Protein AF-A0A2D5Z970-F1 (afdb_monomer)

pLDDT: mean 82.04, std 8.41, range [52.59, 93.69]

Mean predicted aligned error: 12.54 Å

Secondary structure (DSSP, 8-state):
-EETTT--B-SS-SSSB-TTT--B--TT-TTTEEPPPHHHHHIIIIIHHHHHHHHHHHHHHHHHHHHHHHHHHHHHHHHHHH-SS--EEEEEE-S-GGGHHHHHHHT-PPPEEEEEEEE-STT--HHHHHHHTT-TT--EEEEE-TT--HHHHHGGGG-TT--EEEEES----HHHHHHHHHH-TT-EEE--

Sequence (192 aa):
MYCRRCWYPLGEISTRECPECGRAFDPEDPGTWRRRSRGQWWLATVGRPVAIALLLVGLIAALWTGFAYHRDRADKRLLAQLAASNLQYESAPLAPSWLAPWLRRTGAGAPETIVTVFFTTDAARDEDLARLTGLRNLRHLYVDGARITDEGIAHLSKLRRLETLWLSGTSVTPAGIKTLSKARPGLKIYGP

Radius of gyration: 31.7 Å; Cα contacts (8 Å, |Δi|>4): 286; chains: 1; bounding box: 58×32×85 Å

Nearest PDB structures (foldseek):
  4u08-assembly2_B  TM=7.391E-01  e=1.897E-03  Leptospira interrogans serovar Copenhageni str. Fiocruz L1-130
  4u09-assembly1_A  TM=7.334E-01  e=2.592E-03  Leptospira interrogans serovar Copenhageni str. Fiocruz L1-130
  6wcq-assembly1_B  TM=8.799E-01  e=4.869E-02  Homo sapiens
  4fmz-assembly1_A  TM=7.383E-01  e=2.451E-02  Listeria monocytogenes serotype 4b str. F2365
  4xa9-assembly5_E  TM=8.065E-01  e=1.096E-01  Legionella pneumophila subsp. pneumophila str. Philadelphia 1

Foldseek 3Di:
DAFPPPRHDPPDDPDQADPPPRDGHDPVDCVGGDDCPPVNVCCVPPVVVVVVVVVVVVVVVVVCLVVLQVLLVVLVVLVVVVPPPDKDWDWDFPDDPVCVVVCVVVVNDGRIATAEIADADQPDALVNLLSCLSRLNHAYYHDAHAHYELSSVVSCLSNLNHQEYEYHNYHYDPVSVVVSCVSPVRHHYDYD

Solvent-accessible surface area (backbone atoms only — not comparable to full-atom values): 10538 Å² total; per-residue (Å²): 82,20,36,63,86,78,60,48,78,56,71,81,64,91,58,58,45,39,91,89,76,68,46,69,46,45,93,87,43,73,86,38,40,37,79,80,49,75,64,63,51,43,40,63,75,47,46,48,57,52,53,51,49,52,50,50,52,51,49,52,50,52,52,47,52,52,52,46,42,54,46,34,55,51,52,53,51,52,50,60,71,64,47,81,82,63,66,47,72,42,70,44,68,70,57,58,76,85,48,51,69,57,32,65,73,70,70,47,75,71,37,42,38,55,31,35,41,38,42,78,38,74,77,50,38,32,67,56,42,50,60,51,46,74,46,56,62,27,27,36,40,37,40,34,23,56,55,29,32,44,71,20,54,52,40,52,61,66,30,79,46,41,44,39,38,42,35,36,61,36,54,52,44,75,67,37,52,52,52,45,37,70,69,34,84,76,47,46,74,43,74,90

Structure (mmCIF, N/CA/C/O backbone):
data_AF-A0A2D5Z970-F1
#
_entry.id   AF-A0A2D5Z970-F1
#
loop_
_atom_site.group_PDB
_atom_site.id
_atom_site.type_symbol
_atom_site.label_atom_id
_atom_site.label_alt_id
_atom_site.label_comp_id
_atom_site.label_asym_id
_atom_site.label_entity_id
_atom_site.label_seq_id
_atom_sit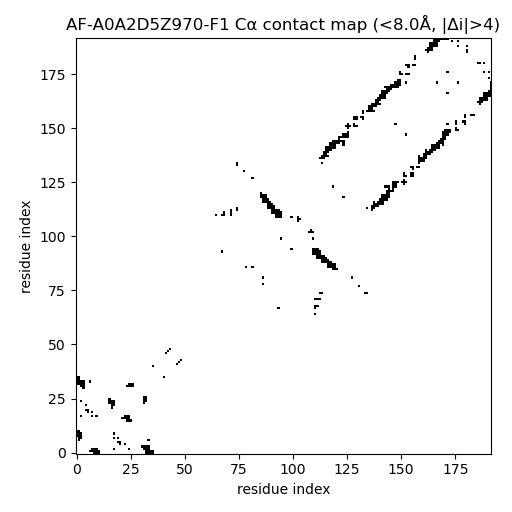e.pdbx_PDB_ins_code
_atom_site.Cartn_x
_atom_site.Cartn_y
_atom_site.Cartn_z
_atom_site.occupancy
_atom_site.B_iso_or_equiv
_atom_site.auth_seq_id
_atom_site.auth_comp_id
_atom_site.auth_asym_id
_atom_site.auth_atom_id
_atom_site.pdbx_PDB_model_num
ATOM 1 N N . MET A 1 1 ? 30.453 -7.613 -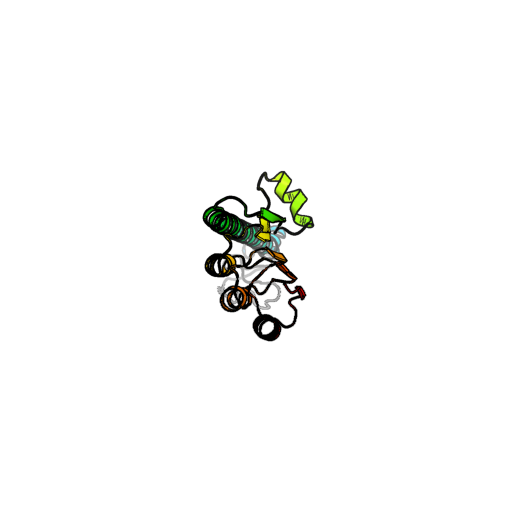47.995 1.00 82.12 1 MET A N 1
ATOM 2 C CA . MET A 1 1 ? 30.366 -6.297 -48.681 1.00 82.12 1 MET A CA 1
ATOM 3 C C . MET A 1 1 ? 28.891 -5.965 -48.860 1.00 82.12 1 MET A C 1
ATOM 5 O O . MET A 1 1 ? 28.102 -6.894 -48.786 1.00 82.12 1 MET A O 1
ATOM 9 N N . TYR A 1 2 ? 28.489 -4.703 -49.018 1.00 85.12 2 TYR A N 1
ATOM 10 C CA . TYR A 1 2 ? 27.074 -4.360 -49.225 1.00 85.12 2 TYR A CA 1
ATOM 11 C C . TYR A 1 2 ? 26.887 -3.578 -50.526 1.00 85.12 2 TYR A C 1
ATOM 13 O O . TYR A 1 2 ? 27.748 -2.769 -50.877 1.00 85.12 2 TYR A O 1
ATOM 21 N N . CYS A 1 3 ? 25.772 -3.794 -51.227 1.00 82.12 3 CYS A N 1
ATOM 22 C CA . CYS A 1 3 ? 25.451 -3.068 -52.455 1.00 82.12 3 CYS A CA 1
ATOM 23 C C . CYS A 1 3 ? 25.406 -1.562 -52.190 1.00 82.12 3 CYS A C 1
ATOM 25 O O . CYS A 1 3 ? 24.748 -1.096 -51.258 1.00 82.12 3 CYS A O 1
ATOM 27 N N . ARG A 1 4 ? 26.075 -0.770 -53.036 1.00 82.12 4 ARG A N 1
ATOM 28 C CA . ARG A 1 4 ? 26.142 0.691 -52.867 1.00 82.12 4 ARG A CA 1
ATOM 29 C C . ARG A 1 4 ? 24.786 1.388 -53.040 1.00 82.12 4 ARG A C 1
ATOM 31 O O . ARG A 1 4 ? 24.652 2.526 -52.586 1.00 82.12 4 ARG A O 1
ATOM 38 N N . ARG A 1 5 ? 23.825 0.730 -53.707 1.00 83.00 5 ARG A N 1
ATOM 39 C CA . ARG A 1 5 ? 22.473 1.233 -54.015 1.00 83.00 5 ARG A CA 1
ATOM 40 C C . ARG A 1 5 ? 21.444 0.843 -52.949 1.00 83.00 5 ARG A C 1
ATOM 42 O O . ARG A 1 5 ? 20.798 1.737 -52.421 1.00 83.00 5 ARG A O 1
ATOM 49 N N . CYS A 1 6 ? 21.305 -0.447 -52.639 1.00 83.62 6 CYS A N 1
ATOM 50 C CA . CYS A 1 6 ? 20.242 -0.959 -51.759 1.00 83.62 6 CYS A CA 1
ATOM 51 C C . CYS A 1 6 ? 20.734 -1.530 -50.420 1.00 83.62 6 CYS A C 1
ATOM 53 O O . CYS A 1 6 ? 19.921 -1.974 -49.626 1.00 83.62 6 CYS A O 1
ATOM 55 N N . TRP A 1 7 ? 22.042 -1.513 -50.134 1.00 79.56 7 TRP A N 1
ATOM 56 C CA . TRP A 1 7 ? 22.615 -2.098 -48.912 1.00 79.56 7 TRP A CA 1
ATOM 57 C C . TRP A 1 7 ? 22.388 -3.612 -48.733 1.00 79.56 7 TRP A C 1
ATOM 59 O O . TRP A 1 7 ? 22.622 -4.122 -47.640 1.00 79.56 7 TRP A O 1
ATOM 69 N N . TYR A 1 8 ? 22.036 -4.351 -49.790 1.00 80.44 8 TYR A N 1
ATOM 70 C CA . TYR A 1 8 ? 21.977 -5.817 -49.768 1.00 80.44 8 TYR A CA 1
ATOM 71 C C . TYR A 1 8 ? 23.348 -6.438 -49.426 1.00 80.44 8 TYR A C 1
ATOM 73 O O . TYR A 1 8 ? 24.362 -5.961 -49.953 1.00 80.44 8 TYR A O 1
ATOM 81 N N . PRO A 1 9 ? 23.436 -7.473 -48.567 1.00 84.12 9 PRO A N 1
ATOM 82 C CA . PRO A 1 9 ? 24.690 -8.160 -48.257 1.00 84.12 9 PRO A CA 1
ATOM 83 C C . PRO A 1 9 ? 25.190 -8.994 -49.451 1.00 84.12 9 PRO A C 1
ATOM 85 O O . PRO A 1 9 ? 24.634 -10.027 -49.791 1.00 84.12 9 PRO A O 1
ATOM 88 N N . LEU A 1 10 ? 26.295 -8.567 -50.063 1.00 81.69 10 LEU A N 1
ATOM 89 C CA . LEU A 1 10 ? 26.934 -9.187 -51.237 1.00 81.69 10 LEU A CA 1
ATOM 90 C C . LEU A 1 10 ? 28.026 -10.210 -50.862 1.00 81.69 10 LEU A C 1
ATOM 92 O O . LEU A 1 10 ? 28.966 -10.414 -51.616 1.00 81.69 10 LEU A O 1
ATOM 96 N N . GLY A 1 11 ? 27.999 -10.759 -49.644 1.00 71.12 11 GLY A N 1
ATOM 97 C CA . GLY A 1 11 ? 29.118 -11.540 -49.094 1.00 71.12 11 GLY A CA 1
ATOM 98 C C . GLY A 1 11 ? 29.364 -12.895 -49.765 1.00 71.12 11 GLY A C 1
ATOM 99 O O . GLY A 1 11 ? 30.514 -13.302 -49.855 1.00 71.12 11 GLY A O 1
ATOM 100 N N . GLU A 1 12 ? 28.306 -13.559 -50.232 1.00 69.81 12 GLU A N 1
ATOM 101 C CA . GLU A 1 12 ? 28.342 -14.958 -50.700 1.00 69.81 12 GLU A CA 1
ATOM 102 C C . GLU A 1 12 ? 27.594 -15.154 -52.032 1.00 69.81 12 GLU A C 1
ATOM 104 O O . GLU A 1 12 ? 27.235 -16.268 -52.401 1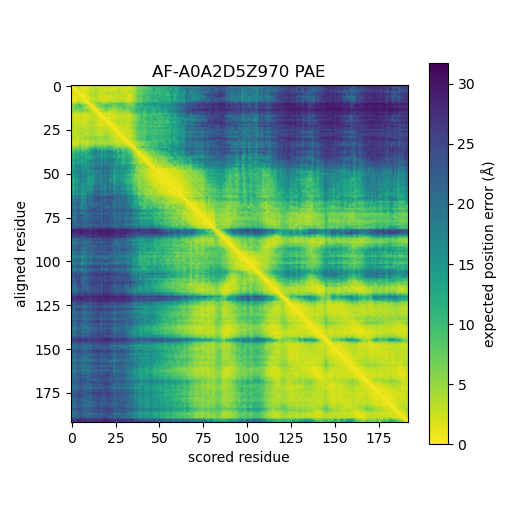.00 69.81 12 GLU A O 1
ATOM 109 N N . ILE A 1 13 ? 27.321 -14.071 -52.766 1.00 77.44 13 ILE A N 1
ATOM 110 C CA . ILE A 1 13 ? 26.623 -14.178 -54.051 1.00 77.44 13 ILE A CA 1
ATOM 111 C C . ILE A 1 13 ? 27.574 -14.699 -55.138 1.00 77.44 13 ILE A C 1
ATOM 113 O O . ILE A 1 13 ? 28.686 -14.200 -55.294 1.00 77.44 13 ILE A O 1
ATOM 117 N N . SER A 1 14 ? 27.131 -15.701 -55.900 1.00 73.50 14 SER A N 1
ATOM 118 C CA . SER A 1 14 ? 27.863 -16.233 -57.059 1.00 73.50 14 SER A CA 1
ATOM 119 C C . SER A 1 14 ? 27.693 -15.367 -58.311 1.00 73.50 14 SER A C 1
ATOM 121 O O . SER A 1 14 ? 28.511 -15.414 -59.228 1.00 73.50 14 SER A O 1
ATOM 123 N N . THR A 1 15 ? 26.635 -14.557 -58.349 1.00 79.50 15 THR A N 1
ATOM 124 C CA . THR A 1 15 ? 26.310 -13.654 -59.451 1.00 79.50 15 THR A CA 1
ATOM 125 C C . THR A 1 15 ? 26.999 -12.304 -59.273 1.00 79.50 15 THR A C 1
ATOM 127 O O . THR A 1 15 ? 27.035 -11.749 -58.176 1.00 79.50 15 THR A O 1
ATOM 130 N N . ARG A 1 16 ? 27.480 -11.704 -60.370 1.00 85.12 16 ARG A N 1
ATOM 131 C CA . ARG A 1 16 ? 28.001 -10.320 -60.383 1.00 85.12 16 ARG A CA 1
ATOM 132 C C . ARG A 1 16 ? 26.894 -9.259 -60.420 1.00 85.12 16 ARG A C 1
ATOM 134 O O . ARG A 1 16 ? 27.112 -8.139 -60.864 1.00 85.12 16 ARG A O 1
ATOM 141 N N . GLU A 1 17 ? 25.704 -9.598 -59.941 1.00 88.44 17 GLU A N 1
ATOM 142 C CA . GLU A 1 17 ? 24.538 -8.719 -59.897 1.00 88.44 17 GLU A CA 1
ATOM 143 C C . GLU A 1 17 ? 23.864 -8.816 -58.533 1.00 88.44 17 GLU A C 1
ATOM 145 O O . GLU A 1 17 ? 23.723 -9.897 -57.957 1.00 88.44 17 GLU A O 1
ATOM 150 N N . CYS A 1 18 ? 23.452 -7.663 -58.010 1.00 82.81 18 CYS A N 1
ATOM 151 C CA . CYS A 1 18 ? 22.732 -7.572 -56.753 1.00 82.81 18 CYS A CA 1
ATOM 152 C C . CYS A 1 18 ? 21.295 -8.105 -56.920 1.00 82.81 18 CYS A C 1
ATOM 154 O O . CYS A 1 18 ? 20.522 -7.468 -57.638 1.00 82.81 18 CYS A O 1
ATOM 156 N N . PRO A 1 19 ? 20.876 -9.152 -56.182 1.00 85.56 19 PRO A N 1
ATOM 157 C CA . PRO A 1 19 ? 19.557 -9.780 -56.346 1.00 85.56 19 PRO A CA 1
ATOM 158 C C . PRO A 1 19 ? 18.378 -8.825 -56.134 1.00 85.56 19 PRO A C 1
ATOM 160 O O . PRO A 1 19 ? 17.328 -8.970 -56.743 1.00 85.56 19 PRO A O 1
ATOM 163 N N . GLU A 1 20 ? 18.556 -7.830 -55.265 1.00 86.00 20 GLU A N 1
ATOM 164 C CA . GLU A 1 20 ? 17.482 -6.913 -54.878 1.00 86.00 20 GLU A CA 1
ATOM 165 C C . GLU A 1 20 ? 17.299 -5.718 -55.829 1.00 86.00 20 GLU A C 1
ATOM 167 O O . GLU A 1 20 ? 16.205 -5.176 -55.930 1.00 86.00 20 GLU A O 1
ATOM 172 N N . CYS A 1 21 ? 18.351 -5.271 -56.524 1.00 88.12 21 CYS A N 1
ATOM 173 C CA . CYS A 1 21 ? 18.282 -4.054 -57.350 1.00 88.12 21 CYS A CA 1
ATOM 174 C C . CYS A 1 21 ? 18.807 -4.217 -58.780 1.00 88.12 21 CYS A C 1
ATOM 176 O O . CYS A 1 21 ? 18.834 -3.236 -59.520 1.00 88.12 21 CYS A O 1
ATOM 178 N N . GLY A 1 22 ? 19.282 -5.410 -59.148 1.00 86.50 22 GLY A N 1
ATOM 179 C CA . GLY A 1 22 ? 19.827 -5.724 -60.473 1.00 86.50 22 GLY A CA 1
ATOM 180 C C . GLY A 1 22 ? 21.133 -5.004 -60.820 1.00 86.50 22 GLY A C 1
ATOM 181 O O . GLY A 1 22 ? 21.597 -5.069 -61.951 1.00 86.50 22 GLY A O 1
ATOM 182 N N . ARG A 1 23 ? 21.744 -4.267 -59.883 1.00 85.50 23 ARG A N 1
ATOM 183 C CA . ARG A 1 23 ? 22.973 -3.520 -60.166 1.00 85.50 23 ARG A CA 1
ATOM 184 C C . ARG A 1 23 ? 24.169 -4.463 -60.238 1.00 85.50 23 ARG A C 1
ATOM 186 O O . ARG A 1 23 ? 24.355 -5.268 -59.324 1.00 85.50 23 ARG A O 1
ATOM 193 N N . ALA A 1 24 ? 25.006 -4.277 -61.255 1.00 86.69 24 ALA A N 1
ATOM 194 C CA . ALA A 1 24 ? 26.289 -4.954 -61.353 1.00 86.69 24 ALA A CA 1
ATOM 195 C C . ALA A 1 24 ? 27.163 -4.680 -60.116 1.00 86.69 24 ALA A C 1
ATOM 197 O O . ALA A 1 24 ? 27.210 -3.558 -59.593 1.00 86.69 24 ALA A O 1
ATOM 198 N N . PHE A 1 25 ? 27.835 -5.724 -59.650 1.00 81.75 25 PHE A N 1
ATOM 199 C CA . PHE A 1 25 ? 28.746 -5.722 -58.519 1.00 81.75 25 PHE A CA 1
ATOM 200 C C . PHE A 1 25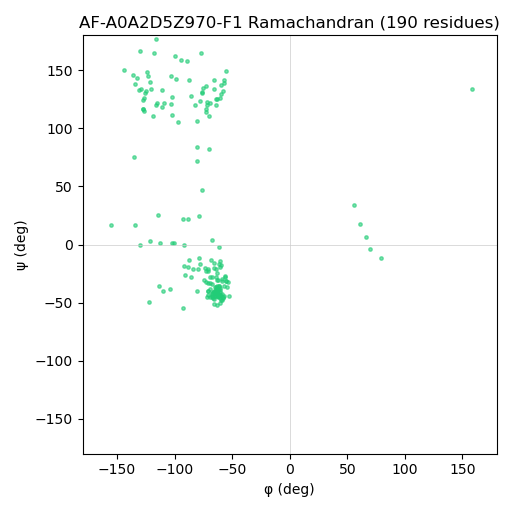 ? 30.094 -6.295 -58.950 1.00 81.75 25 PHE A C 1
ATOM 202 O O . PHE A 1 25 ? 30.163 -7.384 -59.519 1.00 81.75 25 PHE A O 1
ATOM 209 N N . ASP A 1 26 ? 31.154 -5.562 -58.622 1.00 84.81 26 ASP A N 1
ATOM 210 C CA . ASP A 1 26 ? 32.532 -5.964 -58.858 1.00 84.81 26 ASP A CA 1
ATOM 211 C C . ASP A 1 26 ? 33.327 -5.863 -57.540 1.00 84.81 26 ASP A C 1
ATOM 213 O O . ASP A 1 26 ? 33.453 -4.764 -56.988 1.00 84.81 26 ASP A O 1
ATOM 217 N N . PRO A 1 27 ? 33.852 -6.979 -57.000 1.00 78.25 27 PRO A N 1
ATOM 218 C CA . PRO A 1 27 ? 34.663 -6.966 -55.785 1.00 78.25 27 PRO A CA 1
ATOM 219 C C . PRO A 1 27 ? 35.920 -6.093 -55.899 1.00 78.25 27 PRO A C 1
ATOM 221 O O . PRO A 1 27 ? 36.360 -5.545 -54.883 1.00 78.25 27 PRO A O 1
ATOM 224 N N . GLU A 1 28 ? 36.480 -5.957 -57.104 1.00 83.94 28 GLU A N 1
ATOM 225 C CA . GLU A 1 28 ? 37.730 -5.237 -57.371 1.00 83.94 28 GLU A CA 1
ATOM 226 C C . GLU A 1 28 ? 37.517 -3.729 -57.549 1.00 83.94 28 GLU A C 1
ATOM 228 O O . GLU A 1 28 ? 38.446 -2.962 -57.306 1.00 83.94 28 GLU A O 1
ATOM 233 N N . ASP A 1 29 ? 36.295 -3.286 -57.876 1.00 86.50 29 ASP A N 1
ATOM 234 C CA . ASP A 1 29 ? 35.931 -1.867 -57.947 1.00 86.50 29 ASP A CA 1
ATOM 235 C C . ASP A 1 29 ? 35.252 -1.396 -56.639 1.00 86.50 29 ASP A C 1
ATOM 237 O O . ASP A 1 29 ? 34.054 -1.647 -56.425 1.00 86.50 29 ASP A O 1
ATOM 241 N N . PRO A 1 30 ? 35.951 -0.626 -55.772 1.00 78.56 30 PRO A N 1
ATOM 242 C CA . PRO A 1 30 ? 35.382 -0.057 -54.546 1.00 78.56 30 PRO A CA 1
ATOM 243 C C . PRO A 1 30 ? 34.201 0.888 -54.815 1.00 78.56 30 PRO A C 1
ATOM 245 O O . PRO A 1 30 ? 33.469 1.262 -53.895 1.00 78.56 30 PRO A O 1
ATOM 248 N N . GLY A 1 31 ? 34.015 1.310 -56.068 1.00 82.38 31 GLY A N 1
ATOM 249 C CA . GLY A 1 31 ? 32.899 2.105 -56.543 1.00 82.38 31 GLY A CA 1
ATOM 250 C C . GLY A 1 31 ? 31.568 1.351 -56.607 1.00 82.38 31 GLY A C 1
ATOM 251 O O . GLY A 1 31 ? 30.519 2.003 -56.528 1.00 82.38 31 GLY A O 1
ATOM 252 N N . THR A 1 32 ? 31.557 0.017 -56.684 1.00 81.62 32 THR A N 1
ATOM 253 C CA . THR A 1 32 ? 30.314 -0.774 -56.824 1.00 81.62 32 THR A CA 1
ATOM 254 C C . THR A 1 32 ? 29.713 -1.214 -55.485 1.00 81.62 32 THR A C 1
ATOM 256 O O . THR A 1 32 ? 28.507 -1.471 -55.387 1.00 81.62 32 THR A O 1
ATOM 259 N N . TRP A 1 33 ? 30.503 -1.202 -54.410 1.00 80.44 33 TRP A N 1
ATOM 260 C CA . TRP A 1 33 ? 30.091 -1.655 -53.081 1.00 80.44 33 TRP A CA 1
ATOM 261 C C . TRP A 1 33 ? 30.413 -0.648 -51.972 1.00 80.44 33 TRP A C 1
ATOM 263 O O . TRP A 1 33 ? 31.115 0.341 -52.152 1.00 80.44 33 TRP A O 1
ATOM 273 N N . ARG A 1 34 ? 29.833 -0.857 -50.787 1.00 78.12 34 ARG A N 1
ATOM 274 C CA . ARG A 1 34 ? 30.196 -0.139 -49.557 1.00 78.12 34 ARG A CA 1
ATOM 275 C C . ARG A 1 34 ? 30.637 -1.128 -48.491 1.00 78.12 34 ARG A C 1
ATOM 277 O O . ARG A 1 34 ? 30.030 -2.187 -48.299 1.00 78.12 34 ARG A O 1
ATOM 284 N N . ARG A 1 35 ? 31.679 -0.760 -47.743 1.00 73.44 35 ARG A N 1
ATOM 285 C CA . ARG A 1 35 ? 31.999 -1.410 -46.471 1.00 73.44 35 ARG A CA 1
ATOM 286 C C . ARG A 1 35 ? 31.121 -0.779 -45.402 1.00 73.44 35 ARG A C 1
ATOM 288 O O . ARG A 1 35 ? 31.206 0.423 -45.167 1.00 73.44 35 ARG A O 1
ATOM 295 N N . ARG A 1 36 ? 30.282 -1.573 -44.741 1.00 66.44 36 ARG A N 1
ATOM 296 C CA . ARG A 1 36 ? 29.609 -1.101 -43.528 1.00 66.44 36 ARG A CA 1
ATOM 297 C C . ARG A 1 36 ? 30.698 -0.839 -42.490 1.00 66.44 36 ARG A C 1
ATOM 299 O O . ARG A 1 36 ? 31.473 -1.747 -42.189 1.00 66.44 36 ARG A O 1
ATOM 306 N N . SER A 1 37 ? 30.820 0.398 -42.009 1.00 62.47 37 SER A N 1
ATOM 307 C CA . SER A 1 37 ? 31.829 0.713 -40.999 1.00 62.47 37 SER A CA 1
ATOM 308 C C . SER A 1 37 ? 31.483 -0.028 -39.706 1.00 62.47 37 SER A C 1
ATOM 310 O O . SER A 1 37 ? 30.308 -0.165 -39.351 1.00 62.47 37 SER A O 1
ATOM 312 N N . ARG A 1 38 ? 32.505 -0.527 -39.000 1.00 58.84 38 ARG A N 1
ATOM 313 C CA . ARG A 1 38 ? 32.332 -1.286 -37.748 1.00 58.84 38 ARG A CA 1
ATOM 314 C C . ARG A 1 38 ? 31.481 -0.496 -36.730 1.00 58.84 38 ARG A C 1
ATOM 316 O O . ARG A 1 38 ? 30.667 -1.088 -36.031 1.00 58.84 38 ARG A O 1
ATOM 323 N N . GLY A 1 39 ? 31.572 0.841 -36.751 1.00 63.06 39 GLY A N 1
ATOM 324 C CA . GLY A 1 39 ? 30.743 1.752 -35.953 1.00 63.06 39 GLY A CA 1
ATOM 325 C C . GLY A 1 39 ? 29.271 1.850 -36.381 1.00 63.06 39 GLY A C 1
ATOM 326 O O . GLY A 1 39 ? 28.399 1.863 -35.520 1.00 63.06 39 GLY A O 1
ATOM 327 N N . GLN A 1 40 ? 28.948 1.861 -37.680 1.00 64.50 40 GLN A N 1
ATOM 328 C CA . GLN A 1 40 ? 27.549 1.920 -38.146 1.00 64.50 40 GLN A CA 1
ATOM 329 C C . GLN A 1 40 ? 26.781 0.620 -37.898 1.00 64.50 40 GLN A C 1
ATOM 331 O O . GLN A 1 40 ? 25.577 0.658 -37.650 1.00 64.50 40 GLN A O 1
ATOM 336 N N . TRP A 1 41 ? 27.461 -0.527 -37.961 1.00 65.56 41 TRP A N 1
ATOM 337 C CA . TRP A 1 41 ? 26.862 -1.794 -37.548 1.00 65.56 41 TRP A CA 1
ATOM 338 C C . TRP A 1 41 ? 26.590 -1.785 -36.040 1.00 65.56 41 TRP A C 1
ATOM 340 O O . TRP A 1 41 ? 25.443 -1.958 -35.647 1.00 65.56 41 TRP A O 1
ATOM 350 N N . TRP A 1 42 ? 27.594 -1.448 -35.219 1.00 63.09 42 TRP A N 1
ATOM 351 C CA . TRP A 1 42 ? 27.462 -1.398 -33.758 1.00 63.09 42 TRP A CA 1
ATOM 352 C C . TRP A 1 42 ? 26.370 -0.427 -33.286 1.00 63.09 42 TRP A C 1
ATOM 354 O O . TRP A 1 42 ? 25.559 -0.778 -32.433 1.00 63.09 42 TRP A O 1
ATOM 364 N N . LEU A 1 43 ? 26.273 0.765 -33.886 1.00 69.19 43 LEU A N 1
ATOM 365 C CA . LEU A 1 43 ? 25.207 1.724 -33.585 1.00 69.19 43 LEU A CA 1
ATOM 366 C C . LEU A 1 43 ? 23.811 1.168 -33.893 1.00 69.19 43 LEU A C 1
ATOM 368 O O . LEU A 1 43 ? 22.877 1.454 -33.154 1.00 69.19 43 LEU A O 1
ATOM 372 N N . ALA A 1 44 ? 23.644 0.386 -34.961 1.00 69.25 44 ALA A N 1
ATOM 373 C CA . ALA A 1 44 ? 22.338 -0.136 -35.358 1.00 69.25 44 ALA A CA 1
ATOM 374 C C . ALA A 1 44 ? 21.911 -1.378 -34.558 1.00 69.25 44 ALA A C 1
ATOM 376 O O . ALA A 1 44 ? 20.742 -1.475 -34.196 1.00 69.25 44 ALA A O 1
ATOM 377 N N . THR A 1 45 ? 22.830 -2.307 -34.273 1.00 74.62 45 THR A N 1
ATOM 378 C CA . THR A 1 45 ? 22.520 -3.573 -33.580 1.00 74.62 45 THR A CA 1
ATOM 379 C C . THR A 1 45 ? 22.651 -3.501 -32.065 1.00 74.62 45 THR A C 1
ATOM 381 O O . THR A 1 45 ? 21.983 -4.264 -31.377 1.00 74.62 45 THR A O 1
ATOM 384 N N . VAL A 1 46 ? 23.479 -2.598 -31.535 1.00 77.31 46 VAL A N 1
ATOM 385 C CA . VAL A 1 46 ? 23.744 -2.489 -30.090 1.00 77.31 46 VAL A CA 1
ATOM 386 C C . VAL A 1 46 ? 23.399 -1.093 -29.572 1.00 77.31 46 VAL A C 1
ATOM 388 O O . VAL A 1 46 ? 22.642 -0.961 -28.617 1.00 77.31 46 VAL A O 1
ATOM 391 N N . GLY A 1 47 ? 23.875 -0.034 -30.231 1.00 81.31 47 GLY A N 1
ATOM 392 C CA . GLY A 1 47 ? 23.708 1.344 -29.755 1.00 81.31 47 GLY A CA 1
ATOM 393 C C . GLY A 1 47 ? 22.248 1.808 -29.674 1.00 81.31 47 GLY A C 1
ATOM 394 O O . GLY A 1 47 ? 21.804 2.280 -28.630 1.00 81.31 47 GLY A O 1
ATOM 395 N N . ARG A 1 48 ? 21.476 1.651 -30.757 1.00 84.56 48 ARG A N 1
ATOM 396 C CA . ARG A 1 48 ? 20.050 2.021 -30.824 1.00 84.56 48 ARG A CA 1
ATOM 397 C C . ARG A 1 48 ? 19.180 1.259 -29.819 1.00 84.56 48 ARG A C 1
ATOM 399 O O . ARG A 1 48 ? 18.445 1.932 -29.101 1.00 84.56 48 ARG A O 1
ATOM 406 N N . PRO A 1 49 ? 19.237 -0.083 -29.713 1.00 86.56 49 PRO A N 1
ATOM 407 C CA . PRO A 1 49 ? 18.423 -0.788 -28.726 1.00 86.56 49 PRO A CA 1
ATOM 408 C C . PRO A 1 49 ? 18.810 -0.436 -27.284 1.00 86.56 49 PRO A C 1
ATOM 410 O O . PRO A 1 49 ? 17.917 -0.265 -26.460 1.00 86.56 49 PRO A O 1
ATOM 413 N N . VAL A 1 50 ? 20.099 -0.234 -26.981 1.00 87.81 50 VAL A N 1
ATOM 414 C CA . VAL A 1 50 ? 20.538 0.217 -25.647 1.00 87.81 50 VAL A CA 1
ATOM 415 C C . VAL A 1 50 ? 20.006 1.617 -25.331 1.00 87.81 50 VAL A C 1
ATOM 417 O O . VAL A 1 50 ? 19.473 1.836 -24.246 1.00 87.81 50 VAL A O 1
ATOM 420 N N . ALA A 1 51 ? 20.075 2.557 -26.276 1.00 87.69 51 ALA A N 1
ATOM 421 C CA . ALA A 1 51 ? 19.531 3.902 -26.086 1.00 87.69 51 ALA A CA 1
ATOM 422 C C . ALA A 1 51 ? 18.008 3.886 -25.866 1.00 87.69 51 ALA A C 1
ATOM 424 O O . ALA A 1 51 ? 17.508 4.560 -24.967 1.00 87.69 51 ALA A O 1
ATOM 425 N N . ILE A 1 52 ? 17.274 3.076 -26.637 1.00 88.75 52 ILE A N 1
ATOM 426 C CA . ILE A 1 52 ? 15.828 2.890 -26.455 1.00 88.75 52 ILE A CA 1
ATOM 427 C C . ILE A 1 52 ? 15.537 2.288 -25.075 1.00 88.75 52 ILE A C 1
ATOM 429 O O . ILE A 1 52 ? 14.665 2.789 -24.371 1.00 88.75 52 ILE A O 1
ATOM 433 N N . ALA A 1 53 ? 16.289 1.271 -24.648 1.00 88.88 53 ALA A N 1
ATOM 434 C CA . ALA A 1 53 ? 16.120 0.661 -23.331 1.00 88.88 53 ALA A CA 1
ATOM 435 C C . ALA A 1 53 ? 16.344 1.671 -22.194 1.00 88.88 53 ALA A C 1
ATOM 437 O O . ALA A 1 53 ? 15.541 1.731 -21.266 1.00 88.88 53 ALA A O 1
ATOM 438 N N . LEU A 1 54 ? 17.375 2.517 -22.284 1.00 91.38 54 LEU A N 1
ATOM 439 C CA . LEU A 1 54 ? 17.635 3.565 -21.290 1.00 91.38 54 LEU A CA 1
ATOM 440 C C . LEU A 1 54 ? 16.510 4.608 -21.234 1.00 91.38 54 LEU A C 1
ATOM 442 O O . LEU A 1 54 ? 16.092 4.996 -20.142 1.00 91.38 54 LEU A O 1
ATOM 446 N N . LEU A 1 55 ? 15.977 5.024 -22.387 1.00 91.12 55 LEU A N 1
ATOM 447 C CA . LEU A 1 55 ? 14.834 5.943 -22.447 1.00 91.12 55 LEU A CA 1
ATOM 448 C C . LEU A 1 55 ? 13.568 5.319 -21.849 1.00 91.12 55 LEU A C 1
ATOM 450 O O . LEU A 1 55 ? 12.851 5.989 -21.107 1.00 91.12 55 LEU A O 1
ATOM 454 N N . LEU A 1 56 ? 13.312 4.035 -22.115 1.00 92.69 56 LEU A N 1
ATOM 455 C CA . LEU A 1 56 ? 12.180 3.312 -21.531 1.00 92.69 56 LEU A CA 1
ATOM 456 C C . LEU A 1 56 ? 12.321 3.170 -20.014 1.00 92.69 56 LEU A C 1
ATOM 458 O O . LEU A 1 56 ? 11.352 3.403 -19.298 1.00 92.69 56 LEU A O 1
ATOM 462 N N . VAL A 1 57 ? 13.517 2.859 -19.507 1.00 89.12 57 VAL A N 1
ATOM 463 C CA . VAL A 1 57 ? 13.786 2.818 -18.060 1.00 89.12 57 VAL A CA 1
ATOM 464 C C . VAL A 1 57 ? 13.542 4.189 -17.426 1.00 89.12 57 VAL A C 1
ATOM 466 O O . VAL A 1 57 ? 12.887 4.269 -16.388 1.00 89.12 57 VAL A O 1
ATOM 469 N N . GLY A 1 58 ? 13.999 5.270 -18.065 1.00 84.88 58 GLY A N 1
ATOM 470 C CA . GLY A 1 58 ? 13.741 6.638 -17.611 1.00 84.88 58 GLY A CA 1
ATOM 471 C C . GLY A 1 58 ? 12.250 6.992 -17.588 1.00 84.88 58 GLY A C 1
ATOM 472 O O . GLY A 1 58 ? 11.764 7.538 -16.598 1.00 84.88 58 GLY A O 1
ATOM 473 N N . LEU A 1 59 ? 11.502 6.628 -18.636 1.00 88.62 59 LEU A N 1
ATOM 474 C CA . LEU A 1 59 ? 10.057 6.857 -18.716 1.00 88.62 59 LEU A CA 1
ATOM 475 C C . LEU A 1 59 ? 9.295 6.055 -17.654 1.00 88.62 59 LEU A C 1
ATOM 477 O O . LEU A 1 59 ? 8.427 6.603 -16.979 1.00 88.62 59 LEU A O 1
ATOM 481 N N . ILE A 1 60 ? 9.638 4.779 -17.468 1.00 85.88 60 ILE A N 1
ATOM 482 C CA . ILE A 1 60 ? 9.047 3.926 -16.428 1.00 85.88 60 ILE A CA 1
ATOM 483 C C . ILE A 1 60 ? 9.331 4.512 -15.045 1.00 85.88 60 ILE A C 1
ATOM 485 O O . ILE A 1 60 ? 8.419 4.589 -14.225 1.00 85.88 60 ILE A O 1
ATOM 489 N N . ALA A 1 61 ? 10.559 4.971 -14.792 1.00 80.31 61 ALA A N 1
ATOM 490 C CA . ALA A 1 61 ? 10.911 5.615 -13.533 1.00 80.31 61 ALA A CA 1
ATOM 491 C C . ALA A 1 61 ? 10.090 6.894 -13.303 1.00 80.31 61 ALA A C 1
ATOM 493 O O . ALA A 1 61 ? 9.554 7.065 -12.214 1.00 80.31 61 ALA A O 1
ATOM 494 N N . ALA A 1 62 ? 9.927 7.749 -14.320 1.00 81.38 62 ALA A N 1
ATOM 495 C CA . ALA A 1 62 ? 9.136 8.980 -14.232 1.00 81.38 62 ALA A CA 1
ATOM 496 C C . ALA A 1 62 ? 7.635 8.716 -14.017 1.00 81.38 62 ALA A C 1
ATOM 498 O O . ALA A 1 62 ? 6.986 9.381 -13.209 1.00 81.38 62 ALA A O 1
ATOM 499 N N . LEU A 1 63 ? 7.075 7.720 -14.707 1.00 84.94 63 LEU A N 1
ATOM 500 C CA . LEU A 1 63 ? 5.685 7.306 -14.516 1.00 84.94 63 LEU A CA 1
ATOM 501 C C . LEU A 1 63 ? 5.472 6.693 -13.130 1.00 84.94 63 LEU A C 1
ATOM 503 O O . LEU A 1 63 ? 4.470 6.979 -12.475 1.00 84.94 63 LEU A O 1
ATOM 507 N N . TRP A 1 64 ? 6.420 5.880 -12.659 1.00 79.69 64 TRP A N 1
ATOM 508 C CA . TRP A 1 64 ? 6.359 5.273 -11.335 1.00 79.69 64 TRP A CA 1
ATOM 509 C C . TRP A 1 64 ? 6.462 6.319 -10.227 1.00 79.69 64 TRP A C 1
ATOM 511 O O . TRP A 1 64 ? 5.628 6.312 -9.325 1.00 79.69 64 TRP A O 1
ATOM 521 N N . THR A 1 65 ? 7.416 7.253 -10.307 1.00 72.62 65 THR A N 1
ATOM 522 C CA . THR A 1 65 ? 7.541 8.342 -9.326 1.00 72.62 65 THR A CA 1
ATOM 523 C C . THR A 1 65 ? 6.317 9.244 -9.350 1.00 72.62 65 THR A C 1
ATOM 525 O O . THR A 1 65 ? 5.777 9.529 -8.286 1.00 72.62 65 THR A O 1
ATOM 528 N N . GLY A 1 66 ? 5.807 9.616 -10.528 1.00 80.38 66 GLY A N 1
ATOM 529 C CA . GLY A 1 66 ? 4.581 10.406 -10.658 1.00 80.38 66 GLY A CA 1
ATOM 530 C C . GLY A 1 66 ? 3.368 9.718 -10.029 1.00 80.38 66 GLY A C 1
ATOM 531 O O . GLY A 1 66 ? 2.649 10.325 -9.237 1.00 80.38 66 GLY A O 1
ATOM 532 N N . PHE A 1 67 ? 3.165 8.432 -10.315 1.00 79.88 67 PHE A N 1
ATOM 533 C CA . PHE A 1 67 ? 2.048 7.660 -9.771 1.00 79.88 67 PHE A CA 1
ATOM 534 C C . PHE A 1 67 ? 2.170 7.404 -8.262 1.00 79.88 67 PHE A C 1
ATOM 536 O O . PHE A 1 67 ? 1.200 7.580 -7.521 1.00 79.88 67 PHE A O 1
ATOM 543 N N . ALA A 1 68 ? 3.354 7.004 -7.795 1.00 76.44 68 ALA A N 1
ATOM 544 C CA . ALA A 1 68 ? 3.630 6.766 -6.381 1.00 76.44 68 ALA A CA 1
ATOM 545 C C . ALA A 1 68 ? 3.459 8.048 -5.558 1.00 76.44 68 ALA A C 1
ATOM 547 O O . ALA A 1 68 ? 2.798 8.041 -4.522 1.00 76.44 68 ALA A O 1
ATOM 548 N N . TYR A 1 69 ? 3.986 9.161 -6.062 1.00 79.06 69 TYR A N 1
ATOM 549 C CA . TYR A 1 69 ? 3.887 10.464 -5.418 1.00 79.06 69 TYR A CA 1
ATOM 550 C C . TYR A 1 69 ? 2.458 11.024 -5.438 1.00 79.06 69 TYR A C 1
ATOM 552 O O . TYR A 1 69 ? 1.992 11.597 -4.452 1.00 79.06 69 TYR A O 1
ATOM 560 N N . HIS A 1 70 ? 1.716 10.817 -6.531 1.00 76.31 70 HIS A N 1
ATOM 561 C CA . HIS A 1 70 ? 0.299 11.172 -6.592 1.00 76.31 70 HIS A CA 1
ATOM 562 C C . HIS A 1 70 ? -0.525 10.407 -5.544 1.00 76.31 70 HIS A C 1
ATOM 564 O O . HIS A 1 70 ? -1.417 10.984 -4.922 1.00 76.31 70 HIS A O 1
ATOM 570 N N . ARG A 1 71 ? -0.223 9.122 -5.319 1.00 76.62 71 ARG A N 1
ATOM 571 C CA . ARG A 1 71 ? -0.894 8.321 -4.285 1.00 76.62 71 ARG A CA 1
ATOM 572 C C . ARG A 1 71 ? -0.580 8.773 -2.864 1.00 76.62 71 ARG A C 1
ATOM 574 O O . ARG A 1 71 ? -1.525 8.938 -2.105 1.00 76.62 71 ARG A O 1
ATOM 581 N N . ASP A 1 72 ? 0.682 9.046 -2.536 1.00 77.75 72 ASP A N 1
ATOM 582 C CA . ASP A 1 72 ? 1.064 9.566 -1.208 1.00 77.75 72 ASP A CA 1
ATOM 583 C C . ASP A 1 72 ? 0.249 10.819 -0.840 1.00 77.75 72 ASP A C 1
ATOM 585 O O . ASP A 1 72 ? -0.326 10.924 0.245 1.00 77.75 72 ASP A O 1
ATOM 589 N N . ARG A 1 73 ? 0.091 11.744 -1.796 1.00 76.19 73 ARG A N 1
ATOM 590 C CA . ARG A 1 73 ? -0.744 12.939 -1.602 1.00 76.19 73 ARG A CA 1
ATOM 591 C C . ARG A 1 73 ? -2.223 12.613 -1.394 1.00 76.19 73 ARG A C 1
ATOM 593 O O . ARG A 1 73 ? -2.879 13.311 -0.625 1.00 76.19 73 ARG A O 1
ATOM 600 N N . ALA A 1 74 ? -2.767 11.618 -2.091 1.00 81.56 74 ALA A N 1
ATOM 601 C CA . ALA A 1 74 ? -4.164 11.218 -1.933 1.00 81.56 74 ALA A CA 1
ATOM 602 C C . ALA A 1 74 ? -4.421 10.603 -0.549 1.00 81.56 74 ALA A C 1
ATOM 604 O O . ALA A 1 74 ? -5.379 10.994 0.118 1.00 81.56 74 ALA A O 1
ATOM 605 N N . ASP A 1 75 ? -3.532 9.721 -0.092 1.00 80.19 75 ASP A N 1
ATOM 606 C CA . ASP A 1 75 ? -3.667 9.048 1.201 1.00 80.19 75 ASP A CA 1
ATOM 607 C C . ASP A 1 75 ? -3.521 10.048 2.365 1.00 80.19 75 ASP A C 1
ATOM 609 O O . ASP A 1 75 ? -4.336 10.056 3.287 1.00 80.19 75 ASP A O 1
ATOM 613 N N . LYS A 1 76 ? -2.561 10.981 2.282 1.00 78.19 76 LYS A N 1
ATOM 614 C CA . LYS A 1 76 ? -2.398 12.063 3.274 1.00 78.19 76 LYS A CA 1
ATOM 615 C C . LYS A 1 76 ? -3.593 13.019 3.315 1.00 78.19 76 LYS A C 1
ATOM 617 O O . LYS A 1 76 ? -3.976 13.465 4.391 1.00 78.19 76 LYS A O 1
ATOM 622 N N . ARG A 1 77 ? -4.222 13.319 2.171 1.00 80.62 77 ARG A N 1
ATOM 623 C CA . ARG A 1 77 ? -5.464 14.120 2.126 1.00 80.62 77 ARG A CA 1
ATOM 624 C C . ARG A 1 77 ? -6.630 13.400 2.792 1.00 80.62 77 ARG A C 1
ATOM 626 O O . ARG A 1 77 ? -7.408 14.043 3.488 1.00 80.62 77 ARG A O 1
ATOM 633 N N . LEU A 1 78 ? -6.745 12.090 2.583 1.00 79.56 78 LEU A N 1
ATOM 634 C CA . LEU A 1 78 ? -7.765 11.271 3.231 1.00 79.56 78 LEU A CA 1
ATOM 635 C C . LEU A 1 78 ? -7.584 11.286 4.752 1.00 79.56 78 LEU A C 1
ATOM 637 O O . LEU A 1 78 ? -8.547 11.535 5.470 1.00 79.56 78 LEU A O 1
ATOM 641 N N . LEU A 1 79 ? -6.350 11.120 5.238 1.00 76.50 79 LEU A N 1
ATOM 642 C CA . LEU A 1 79 ? -6.056 11.238 6.668 1.00 76.50 79 LEU A CA 1
ATOM 643 C C . LEU A 1 79 ? -6.315 12.646 7.211 1.00 76.50 79 LEU A C 1
ATOM 645 O O . LEU A 1 79 ? -6.866 12.773 8.296 1.00 76.50 79 LEU A O 1
ATOM 649 N N . ALA A 1 80 ? -5.999 13.700 6.456 1.00 76.44 80 ALA A N 1
ATOM 650 C CA . ALA A 1 80 ? -6.294 15.074 6.863 1.00 76.44 80 ALA A CA 1
ATOM 651 C C . ALA A 1 80 ? -7.805 15.347 6.999 1.00 76.44 80 ALA A C 1
ATOM 653 O O . ALA A 1 80 ? -8.205 16.144 7.840 1.00 76.44 80 ALA A O 1
ATOM 654 N N . GLN A 1 81 ? -8.651 14.675 6.210 1.00 72.81 81 GLN A N 1
ATOM 655 C CA . GLN A 1 81 ? -10.112 14.744 6.363 1.00 72.81 81 GLN A CA 1
ATOM 656 C C . GLN A 1 81 ? -10.622 13.951 7.573 1.00 72.81 81 GLN A C 1
ATOM 658 O O . GLN A 1 81 ? -11.635 14.326 8.153 1.00 72.81 81 GLN A O 1
ATOM 663 N N . LEU A 1 82 ? -9.930 12.872 7.949 1.00 70.12 82 LEU A N 1
ATOM 664 C CA . LEU A 1 82 ? -10.200 12.101 9.168 1.00 70.12 82 LEU A CA 1
ATOM 665 C C . LEU A 1 82 ? -9.649 12.787 10.430 1.00 70.12 82 LEU A C 1
ATOM 667 O O . LEU A 1 82 ? -10.058 12.458 11.539 1.00 70.12 82 LEU A O 1
ATOM 671 N N . ALA A 1 83 ? -8.737 13.751 10.273 1.00 53.41 83 ALA A N 1
ATOM 672 C CA . ALA A 1 83 ? -8.034 14.458 11.340 1.00 53.41 83 ALA A CA 1
ATOM 673 C C . ALA A 1 83 ? -8.891 15.525 12.048 1.00 53.41 83 ALA A C 1
ATOM 675 O O . ALA A 1 83 ? -8.423 16.628 12.339 1.00 53.41 83 ALA A O 1
ATOM 676 N N . ALA A 1 84 ? -10.122 15.175 12.419 1.00 52.59 84 ALA A N 1
ATOM 677 C CA . ALA A 1 84 ? -10.741 15.780 13.588 1.00 52.59 84 ALA A CA 1
ATOM 678 C C . ALA A 1 84 ? -10.011 15.244 14.843 1.00 52.59 84 ALA A C 1
ATOM 680 O O . ALA A 1 84 ? -10.404 14.267 15.469 1.00 52.59 84 ALA A O 1
ATOM 681 N N . SER A 1 85 ? -8.873 15.899 15.098 1.00 52.84 85 SER A N 1
ATOM 682 C CA . SER A 1 85 ? -8.120 16.105 16.343 1.00 52.84 85 SER A CA 1
ATOM 683 C C . SER A 1 85 ? -7.196 15.058 16.982 1.00 52.84 85 SER A C 1
ATOM 685 O O . SER A 1 85 ? -6.434 15.508 17.827 1.00 52.84 85 SER A O 1
ATOM 687 N N . ASN A 1 86 ? -7.120 13.767 16.618 1.00 62.94 86 ASN A N 1
ATOM 688 C CA . ASN A 1 86 ? -6.163 12.863 17.317 1.00 62.94 86 ASN A CA 1
ATOM 689 C C . ASN A 1 86 ? -5.678 11.612 16.552 1.00 62.94 86 ASN A C 1
ATOM 691 O O . ASN A 1 86 ? -5.125 10.690 17.149 1.00 62.94 86 ASN A O 1
ATOM 695 N N . LEU A 1 87 ? -5.851 11.564 15.230 1.00 74.69 87 LEU A N 1
ATOM 696 C CA . LEU A 1 87 ? -5.366 10.440 14.427 1.00 74.69 87 LEU A CA 1
ATOM 697 C C . LEU A 1 87 ? -3.836 10.486 14.303 1.00 74.69 87 LEU A C 1
ATOM 699 O O . LEU A 1 87 ? -3.290 11.414 13.703 1.00 74.69 87 LEU A O 1
ATOM 703 N N . GLN A 1 88 ? -3.150 9.476 14.841 1.00 81.62 88 GLN A N 1
ATOM 704 C CA . GLN A 1 88 ? -1.707 9.302 14.654 1.00 81.62 88 GLN A CA 1
ATOM 705 C C . GLN A 1 88 ? -1.461 8.276 13.550 1.00 81.62 88 GLN A C 1
ATOM 707 O O . GLN A 1 88 ? -2.184 7.289 13.424 1.00 81.62 88 GLN A O 1
ATOM 712 N N . TYR A 1 89 ? -0.442 8.497 12.727 1.00 85.38 89 TYR A N 1
ATOM 713 C CA . TYR A 1 89 ? -0.064 7.549 11.688 1.00 85.38 89 TYR A CA 1
ATOM 714 C C . TYR A 1 89 ? 1.448 7.510 11.516 1.00 85.38 89 TYR A C 1
ATOM 716 O O . TYR A 1 89 ? 2.134 8.514 11.700 1.00 85.38 89 TYR A O 1
ATOM 724 N N . GLU A 1 90 ? 1.950 6.351 11.104 1.00 85.31 90 GLU A N 1
ATOM 725 C CA . GLU A 1 90 ? 3.339 6.178 10.697 1.00 85.31 90 GLU A CA 1
ATOM 726 C C . GLU A 1 90 ? 3.398 5.927 9.196 1.00 85.31 90 GLU A C 1
ATOM 728 O O . GLU A 1 90 ? 2.657 5.107 8.630 1.00 85.31 90 GLU A O 1
ATOM 733 N N . SER A 1 91 ? 4.305 6.648 8.547 1.00 83.81 91 SER A N 1
ATOM 734 C CA . SER A 1 91 ? 4.612 6.485 7.140 1.00 83.81 91 SER A CA 1
ATOM 735 C C . SER A 1 91 ? 5.928 5.724 6.965 1.00 83.81 91 SER A C 1
ATOM 737 O O . SER A 1 91 ? 6.858 5.845 7.758 1.00 83.81 91 SER A O 1
ATOM 739 N N . ALA A 1 92 ? 6.005 4.903 5.919 1.00 82.06 92 ALA A N 1
ATOM 740 C CA . ALA A 1 92 ? 7.222 4.196 5.538 1.00 82.06 92 ALA A CA 1
ATOM 741 C C . ALA A 1 92 ? 7.590 4.513 4.085 1.00 82.06 92 ALA A C 1
ATOM 743 O O . ALA A 1 92 ? 6.692 4.703 3.256 1.00 82.06 92 ALA A O 1
ATOM 744 N N . PRO A 1 93 ? 8.886 4.533 3.731 1.00 78.62 93 PRO A N 1
ATOM 745 C CA . PRO A 1 93 ? 9.305 4.749 2.355 1.00 78.62 93 PRO A CA 1
ATOM 746 C C . PRO A 1 93 ? 8.807 3.605 1.461 1.00 78.62 93 PRO A C 1
ATOM 748 O O . PRO A 1 93 ? 9.088 2.432 1.702 1.00 78.62 93 PRO A O 1
ATOM 751 N N . LEU A 1 94 ? 8.083 3.950 0.392 1.00 77.44 94 LEU A N 1
ATOM 752 C CA . LEU A 1 94 ? 7.644 2.995 -0.631 1.00 77.44 94 LEU A CA 1
ATOM 753 C C . LEU A 1 94 ? 8.819 2.543 -1.518 1.00 77.44 94 LEU A C 1
ATOM 755 O O . LEU A 1 94 ? 8.763 1.491 -2.156 1.00 77.44 94 LEU A O 1
ATOM 759 N N . ALA A 1 95 ? 9.876 3.355 -1.580 1.00 75.38 95 ALA A N 1
ATOM 760 C CA . ALA A 1 95 ? 11.064 3.078 -2.368 1.00 75.38 95 ALA A CA 1
ATOM 761 C C . ALA A 1 95 ? 11.917 1.954 -1.742 1.00 75.38 95 ALA A C 1
ATOM 763 O O . ALA A 1 95 ? 12.168 1.979 -0.536 1.00 75.38 95 ALA A O 1
ATOM 764 N N . PRO A 1 96 ? 12.430 1.004 -2.550 1.00 77.50 96 PRO A N 1
ATOM 765 C CA . PRO A 1 96 ? 13.415 0.030 -2.090 1.00 77.50 96 PRO A CA 1
ATOM 766 C C . PRO A 1 96 ? 14.647 0.701 -1.470 1.00 77.50 96 PRO A C 1
ATOM 768 O O . PRO A 1 96 ? 15.080 1.764 -1.921 1.00 77.50 96 PRO A O 1
ATOM 771 N N . SER A 1 97 ? 15.274 0.041 -0.497 1.00 80.19 97 SER A N 1
ATOM 772 C CA . SER A 1 97 ? 16.433 0.576 0.234 1.00 80.19 97 SER A CA 1
ATOM 773 C C . SER A 1 97 ? 17.607 0.962 -0.674 1.00 80.19 97 SER A C 1
ATOM 775 O O . SER A 1 97 ? 18.252 1.982 -0.441 1.00 80.19 97 SER A O 1
ATOM 777 N N . TRP A 1 98 ? 17.843 0.207 -1.752 1.00 80.94 9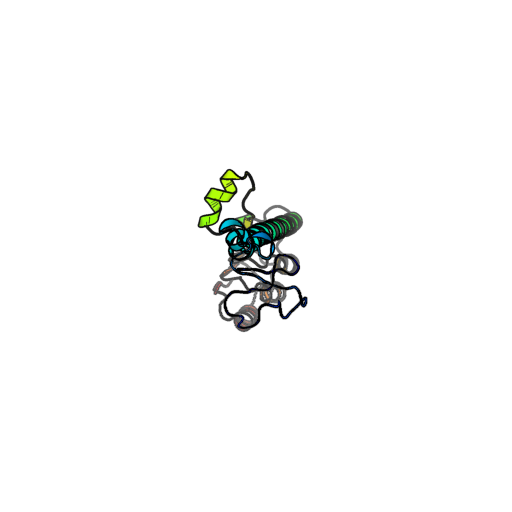8 TRP A N 1
ATOM 778 C CA . TRP A 1 98 ? 18.897 0.503 -2.730 1.00 80.94 98 TRP A CA 1
ATOM 779 C C . TRP A 1 98 ? 18.682 1.833 -3.470 1.00 80.94 98 TRP A C 1
ATOM 781 O O . TRP A 1 98 ? 19.646 2.439 -3.936 1.00 80.94 98 TRP A O 1
ATOM 791 N N . LEU A 1 99 ? 17.434 2.304 -3.563 1.00 78.81 99 LEU A N 1
ATOM 792 C CA . LEU A 1 99 ? 17.066 3.527 -4.276 1.00 78.81 99 LEU A CA 1
ATOM 793 C C . LEU A 1 99 ? 17.147 4.770 -3.373 1.00 78.81 99 LEU A C 1
ATOM 795 O O . LEU A 1 99 ? 17.273 5.889 -3.874 1.00 78.81 99 LEU A O 1
ATOM 799 N N . ALA A 1 100 ? 17.138 4.597 -2.047 1.00 79.75 100 ALA A N 1
ATOM 800 C CA . ALA A 1 100 ? 17.190 5.707 -1.095 1.00 79.75 100 ALA A CA 1
ATOM 801 C C . ALA A 1 100 ? 18.426 6.620 -1.277 1.00 79.75 100 ALA A C 1
ATOM 803 O O . ALA A 1 100 ? 18.256 7.843 -1.306 1.00 79.75 100 ALA A O 1
ATOM 804 N N . PRO A 1 101 ? 19.660 6.103 -1.482 1.00 82.31 101 PRO A N 1
ATOM 805 C CA . PRO A 1 101 ? 20.823 6.952 -1.742 1.00 82.31 101 PRO A CA 1
ATOM 806 C C . PRO A 1 101 ? 20.695 7.786 -3.018 1.00 82.31 101 PRO A C 1
ATOM 808 O O . PRO A 1 101 ? 21.161 8.925 -3.052 1.00 82.31 101 PRO A O 1
ATOM 811 N N . TRP A 1 102 ? 20.067 7.229 -4.054 1.00 79.75 102 TRP A N 1
ATOM 812 C CA . TRP A 1 102 ? 19.867 7.904 -5.331 1.00 79.75 102 TRP A CA 1
ATOM 813 C C . TRP A 1 102 ? 18.813 9.014 -5.221 1.00 79.75 102 TRP A C 1
ATOM 815 O O . TRP A 1 102 ? 19.086 10.141 -5.630 1.00 79.75 102 TRP A O 1
ATOM 825 N N . LEU A 1 103 ? 17.673 8.747 -4.572 1.00 77.06 103 LEU A N 1
ATOM 826 C CA . LEU A 1 103 ? 16.606 9.737 -4.360 1.00 77.06 103 LEU A CA 1
ATOM 827 C C . LEU A 1 103 ? 17.104 10.970 -3.600 1.00 77.06 103 LEU A C 1
ATOM 829 O O . LEU A 1 103 ? 16.914 12.093 -4.068 1.00 77.06 103 LEU A O 1
ATOM 833 N N . ARG A 1 104 ? 17.863 10.770 -2.511 1.00 80.12 104 ARG A N 1
ATOM 834 C CA . ARG A 1 104 ? 18.482 11.876 -1.753 1.00 80.12 104 ARG A CA 1
ATOM 835 C C . ARG A 1 104 ? 19.336 12.793 -2.630 1.00 80.12 104 ARG A C 1
ATOM 837 O O . ARG A 1 104 ? 19.339 13.997 -2.419 1.00 80.12 104 ARG A O 1
ATOM 844 N N . ARG A 1 105 ? 20.041 12.238 -3.623 1.00 82.75 105 ARG A N 1
ATOM 845 C CA . ARG A 1 105 ? 20.903 13.009 -4.534 1.00 82.75 105 ARG A CA 1
ATOM 846 C C . ARG A 1 105 ? 20.101 13.847 -5.531 1.00 82.75 105 ARG A C 1
ATOM 848 O O . ARG A 1 105 ? 20.552 14.913 -5.923 1.00 82.75 105 ARG A O 1
ATOM 855 N N . THR A 1 106 ? 18.927 13.372 -5.937 1.00 76.12 106 THR A N 1
ATOM 856 C CA . THR A 1 106 ? 18.047 14.096 -6.870 1.00 76.12 106 THR A CA 1
ATOM 857 C C . THR A 1 106 ? 17.237 15.211 -6.207 1.00 76.12 106 THR A C 1
ATOM 859 O O . THR A 1 106 ? 16.590 15.983 -6.907 1.00 76.12 106 THR A O 1
ATOM 862 N N . GLY A 1 107 ? 17.213 15.274 -4.871 1.00 70.94 107 GLY A N 1
ATOM 863 C CA . GLY A 1 107 ? 16.312 16.155 -4.122 1.00 70.94 107 GLY A CA 1
ATOM 864 C C . GLY A 1 107 ? 14.837 15.734 -4.187 1.00 70.94 107 GLY A C 1
ATOM 865 O O . GLY A 1 107 ? 14.003 16.327 -3.507 1.00 70.94 107 GLY A O 1
ATOM 866 N N . ALA A 1 108 ? 14.499 14.694 -4.959 1.00 67.56 108 ALA A N 1
ATOM 867 C CA . ALA A 1 108 ? 13.177 14.095 -4.947 1.00 67.56 108 ALA A CA 1
ATOM 868 C C . ALA A 1 108 ? 13.003 13.301 -3.644 1.00 67.56 108 ALA A C 1
ATOM 870 O O . ALA A 1 108 ? 13.690 12.304 -3.409 1.00 67.56 108 ALA A O 1
ATOM 871 N N . GLY A 1 109 ? 12.086 13.753 -2.786 1.00 67.38 109 GLY A N 1
ATOM 872 C CA . GLY A 1 109 ? 11.674 12.989 -1.611 1.00 67.38 109 GLY A CA 1
ATOM 873 C C . GLY A 1 109 ? 11.151 11.611 -2.020 1.00 67.38 109 GLY A C 1
ATOM 874 O O . GLY A 1 109 ? 10.482 11.471 -3.048 1.00 67.38 109 GLY A O 1
ATOM 875 N N . ALA A 1 110 ? 11.469 10.581 -1.235 1.00 71.31 110 ALA A N 1
ATOM 876 C CA . ALA A 1 110 ? 10.907 9.258 -1.467 1.00 71.31 110 ALA A CA 1
ATOM 877 C C . ALA A 1 110 ? 9.392 9.306 -1.210 1.00 71.31 110 ALA A C 1
ATOM 879 O O . ALA A 1 110 ? 8.985 9.870 -0.194 1.00 71.31 110 ALA A O 1
ATOM 880 N N . PRO A 1 111 ? 8.548 8.736 -2.092 1.00 75.94 111 PRO A N 1
ATOM 881 C CA . PRO A 1 111 ? 7.135 8.601 -1.786 1.00 75.94 111 PRO A CA 1
ATOM 882 C C . PRO A 1 111 ? 7.002 7.736 -0.536 1.00 75.94 111 PRO A C 1
ATOM 884 O O . PRO A 1 111 ? 7.551 6.632 -0.466 1.00 75.94 111 PRO A O 1
ATOM 887 N N . GLU A 1 112 ? 6.294 8.258 0.452 1.00 79.75 112 GLU A N 1
ATOM 888 C CA . GLU A 1 112 ? 5.961 7.518 1.653 1.00 79.75 112 GLU A CA 1
ATOM 889 C C . GLU A 1 112 ? 4.583 6.881 1.486 1.00 79.75 112 GLU A C 1
ATOM 891 O O . GLU A 1 112 ? 3.787 7.255 0.627 1.00 79.75 112 GLU A O 1
ATOM 896 N N . THR A 1 113 ? 4.309 5.854 2.271 1.00 82.38 113 THR A N 1
ATOM 897 C CA . THR A 1 113 ? 2.992 5.237 2.340 1.00 82.38 113 THR A CA 1
ATOM 898 C C . THR A 1 113 ? 2.623 5.057 3.794 1.00 82.38 113 THR A C 1
ATOM 900 O O . THR A 1 113 ? 3.479 4.727 4.610 1.00 82.38 113 THR A O 1
ATOM 903 N N . ILE A 1 114 ? 1.350 5.242 4.123 1.00 82.69 114 ILE A N 1
ATOM 904 C CA . ILE A 1 114 ? 0.868 4.993 5.479 1.00 82.69 114 ILE A CA 1
ATOM 905 C C . ILE A 1 114 ? 0.848 3.485 5.717 1.00 82.69 114 ILE A C 1
ATOM 907 O O . ILE A 1 114 ? 0.240 2.733 4.948 1.00 82.69 114 ILE A O 1
ATOM 911 N N . VAL A 1 115 ? 1.560 3.056 6.756 1.00 86.06 115 VAL A N 1
ATOM 912 C CA . VAL A 1 115 ? 1.698 1.645 7.138 1.00 86.06 115 VAL A CA 1
ATOM 913 C C . VAL A 1 115 ? 0.961 1.371 8.436 1.00 86.06 115 VAL A C 1
ATOM 915 O O . VAL A 1 115 ? 0.285 0.343 8.528 1.00 86.06 115 VAL A O 1
ATOM 918 N N . THR A 1 116 ? 1.044 2.309 9.377 1.00 86.81 116 THR A N 1
ATOM 919 C CA . THR A 1 116 ? 0.414 2.211 10.690 1.00 86.81 116 THR A CA 1
ATOM 920 C C . THR A 1 116 ? -0.556 3.365 10.884 1.00 86.81 116 THR A C 1
ATOM 922 O O . THR A 1 116 ? -0.208 4.510 10.601 1.00 86.81 116 THR A O 1
ATOM 925 N N . VAL A 1 117 ? -1.761 3.080 11.375 1.00 87.69 117 VAL A N 1
ATOM 926 C CA . VAL A 1 117 ? -2.732 4.101 11.797 1.00 87.69 117 VAL A CA 1
ATOM 927 C C . VAL A 1 117 ? -3.224 3.772 13.198 1.00 87.69 117 VAL A C 1
ATOM 929 O O . VAL A 1 117 ? -3.587 2.627 13.471 1.00 87.69 117 VAL A O 1
ATOM 932 N N . PHE A 1 118 ? -3.261 4.793 14.049 1.00 86.12 118 PHE A N 1
ATOM 933 C CA . PHE A 1 118 ? -3.794 4.753 15.400 1.00 86.12 118 PHE A CA 1
ATOM 934 C C . PHE A 1 118 ? -5.022 5.659 15.508 1.00 86.12 118 PHE A C 1
ATOM 936 O O . PHE A 1 118 ? -4.947 6.871 15.288 1.00 86.12 118 PHE A O 1
ATOM 943 N N . PHE A 1 119 ? -6.143 5.059 15.892 1.00 82.69 119 PHE A N 1
ATOM 944 C CA . PHE A 1 119 ? -7.330 5.748 16.377 1.00 82.69 119 PHE A CA 1
ATOM 945 C C . PHE A 1 119 ? -7.352 5.623 17.897 1.00 82.69 119 PHE A C 1
ATOM 947 O O . PHE A 1 119 ? -7.522 4.522 18.405 1.00 82.69 119 PHE A O 1
ATOM 954 N N . THR A 1 120 ? -7.145 6.730 18.606 1.00 73.44 120 THR A N 1
ATOM 955 C CA . THR A 1 120 ? -7.007 6.771 20.075 1.00 73.44 120 THR A CA 1
ATOM 956 C C . THR A 1 120 ? -8.148 7.534 20.755 1.00 73.44 120 THR A C 1
ATOM 958 O O . THR A 1 120 ? -7.965 8.125 21.816 1.00 73.44 120 THR A O 1
ATOM 961 N N . THR A 1 121 ? -9.326 7.610 20.126 1.00 69.50 121 THR A N 1
ATOM 962 C CA . THR A 1 121 ? -10.427 8.450 20.623 1.00 69.50 121 THR A CA 1
ATOM 963 C C . THR A 1 121 ? -11.767 7.735 20.562 1.00 69.50 121 THR A C 1
ATOM 965 O O . THR A 1 121 ? -12.091 7.121 19.545 1.00 69.50 121 THR A O 1
ATOM 968 N N . ASP A 1 122 ? -12.632 8.028 21.532 1.00 68.19 122 ASP A N 1
ATOM 969 C CA . ASP A 1 122 ? -14.059 7.660 21.534 1.00 68.19 122 ASP A CA 1
ATOM 970 C C . ASP A 1 122 ? -14.881 8.268 20.375 1.00 68.19 122 ASP A C 1
ATOM 972 O O . ASP A 1 122 ? -16.094 8.050 20.254 1.00 68.19 122 ASP A O 1
ATOM 976 N N . ALA A 1 123 ? -14.258 9.085 19.525 1.00 69.06 123 ALA A N 1
ATOM 977 C CA . ALA A 1 123 ? -14.883 9.657 18.343 1.00 69.06 123 ALA A CA 1
ATOM 978 C C . ALA A 1 123 ? -14.789 8.759 17.101 1.00 69.06 123 ALA A C 1
ATOM 980 O O . ALA A 1 123 ? -15.522 9.037 16.157 1.00 69.06 123 ALA A O 1
ATOM 981 N N . ALA A 1 124 ? -13.960 7.707 17.093 1.00 77.00 124 ALA A N 1
ATOM 982 C CA . ALA A 1 124 ? -13.834 6.822 15.935 1.00 77.00 124 ALA A CA 1
ATOM 983 C C . ALA A 1 124 ? -15.154 6.081 15.664 1.00 77.00 124 ALA A C 1
ATOM 985 O O . ALA A 1 124 ? -15.697 5.423 16.553 1.00 77.00 124 ALA A O 1
ATOM 986 N N . ARG A 1 125 ? -15.679 6.197 14.441 1.00 84.31 125 ARG A N 1
ATOM 987 C CA . ARG A 1 125 ? -16.928 5.557 13.993 1.00 84.31 125 ARG A CA 1
ATOM 988 C C . ARG A 1 125 ? -16.673 4.585 12.849 1.00 84.31 125 ARG A C 1
ATOM 990 O O . ARG A 1 125 ? -15.655 4.647 12.163 1.00 84.31 125 ARG A O 1
ATOM 997 N N . ASP A 1 126 ? -17.652 3.728 12.585 1.00 87.19 126 ASP A N 1
ATOM 998 C CA . ASP A 1 126 ? -17.613 2.778 11.467 1.00 87.19 126 ASP A CA 1
ATOM 999 C C . ASP A 1 126 ? -17.371 3.470 10.107 1.00 87.19 126 ASP A C 1
ATOM 1001 O O . ASP A 1 126 ? -16.681 2.934 9.236 1.00 87.19 126 ASP A O 1
ATOM 1005 N N . GLU A 1 127 ? -17.850 4.709 9.948 1.00 85.44 127 GLU A N 1
ATOM 1006 C CA . GLU A 1 127 ? -17.595 5.552 8.773 1.00 85.44 127 GLU A CA 1
ATOM 1007 C C . GLU A 1 127 ? -16.108 5.878 8.571 1.00 85.44 127 GLU A C 1
ATOM 1009 O O . GLU A 1 127 ? -15.630 5.940 7.432 1.00 85.44 127 GLU A O 1
ATOM 1014 N N . ASP A 1 128 ? -15.359 6.063 9.659 1.00 84.50 128 ASP A N 1
ATOM 1015 C CA . ASP A 1 128 ? -13.925 6.332 9.595 1.00 84.50 128 ASP A CA 1
ATOM 1016 C C . ASP A 1 128 ? -13.194 5.091 9.080 1.00 84.50 128 ASP A C 1
ATOM 1018 O O . ASP A 1 128 ? -12.370 5.188 8.166 1.00 84.50 128 ASP A O 1
ATOM 1022 N N . LEU A 1 129 ? -13.582 3.899 9.555 1.00 85.38 129 LEU A N 1
ATOM 1023 C CA . LEU A 1 129 ? -13.056 2.624 9.054 1.00 85.38 129 LEU A CA 1
ATOM 1024 C C . LEU A 1 129 ? -13.403 2.386 7.580 1.00 85.38 129 LEU A C 1
ATOM 1026 O O . LEU A 1 129 ? -12.576 1.866 6.823 1.00 85.38 129 LEU A O 1
ATOM 1030 N N . ALA A 1 130 ? -14.586 2.811 7.132 1.00 86.12 130 ALA A N 1
ATOM 1031 C CA . ALA A 1 130 ? -14.960 2.749 5.721 1.00 86.12 130 ALA A CA 1
ATOM 1032 C C . ALA A 1 130 ? -14.033 3.615 4.850 1.00 86.12 130 ALA A C 1
ATOM 1034 O O . ALA A 1 130 ? -13.606 3.184 3.771 1.00 86.12 130 ALA A O 1
ATOM 1035 N N . ARG A 1 131 ? -13.657 4.809 5.323 1.00 85.56 131 ARG A N 1
ATOM 1036 C CA . ARG A 1 131 ? -12.722 5.710 4.623 1.00 85.56 131 ARG A CA 1
ATOM 1037 C C . ARG A 1 131 ? -11.302 5.145 4.575 1.00 85.56 131 ARG A C 1
ATOM 1039 O O . ARG A 1 131 ? -10.636 5.289 3.548 1.00 85.56 131 ARG A O 1
ATOM 1046 N N . LEU A 1 132 ? -10.857 4.413 5.600 1.00 84.75 132 LEU A N 1
ATOM 1047 C CA . LEU A 1 132 ? -9.537 3.760 5.599 1.00 84.75 132 LEU A CA 1
ATOM 1048 C C . LEU A 1 132 ? -9.358 2.739 4.473 1.00 84.75 132 LEU A C 1
ATOM 1050 O O . LEU A 1 132 ? -8.224 2.441 4.110 1.00 84.75 132 LEU A O 1
ATOM 1054 N N . THR A 1 133 ? -10.436 2.233 3.864 1.00 84.12 133 THR A N 1
ATOM 1055 C CA . THR A 1 133 ? -10.349 1.270 2.750 1.00 84.12 133 THR A CA 1
ATOM 1056 C C . THR A 1 133 ? -9.584 1.798 1.527 1.00 84.12 133 THR A C 1
ATOM 1058 O O . THR A 1 133 ? -9.122 1.004 0.701 1.00 84.12 133 THR A O 1
ATOM 1061 N N . GLY A 1 134 ? -9.391 3.120 1.422 1.00 82.94 134 GLY A N 1
ATOM 1062 C CA . GLY A 1 134 ? -8.509 3.747 0.433 1.00 82.94 134 GLY A CA 1
ATOM 1063 C C . GLY A 1 134 ? -7.017 3.453 0.646 1.00 82.94 134 GLY A C 1
ATOM 1064 O O . GLY A 1 134 ? -6.269 3.373 -0.331 1.00 82.94 134 GLY A O 1
ATOM 1065 N N . LEU A 1 135 ? -6.593 3.199 1.889 1.00 86.25 135 LEU A N 1
ATOM 1066 C CA . LEU A 1 135 ? -5.197 2.998 2.295 1.00 86.25 135 LEU A CA 1
ATOM 1067 C C . LEU A 1 135 ? -4.720 1.572 1.987 1.00 86.25 135 LEU A C 1
ATOM 1069 O O . LEU A 1 135 ? -4.509 0.736 2.864 1.00 86.25 135 LEU A O 1
ATOM 1073 N N . ARG A 1 136 ? -4.520 1.267 0.703 1.00 84.12 136 ARG A N 1
ATOM 1074 C CA . ARG A 1 136 ? -4.221 -0.101 0.218 1.00 84.12 136 ARG A CA 1
ATOM 1075 C C . ARG A 1 136 ? -2.930 -0.721 0.763 1.00 84.12 136 ARG A C 1
ATOM 1077 O O . ARG A 1 136 ? -2.740 -1.929 0.620 1.00 84.12 136 ARG A O 1
ATOM 1084 N N . ASN A 1 137 ? -2.039 0.095 1.313 1.00 86.44 137 ASN A N 1
ATOM 1085 C CA . ASN A 1 137 ? -0.745 -0.313 1.854 1.00 86.44 137 ASN A CA 1
ATOM 1086 C C . ASN A 1 137 ? -0.720 -0.409 3.382 1.00 86.44 137 ASN A C 1
ATOM 1088 O O . ASN A 1 137 ? 0.334 -0.738 3.923 1.00 86.44 137 ASN A O 1
ATOM 1092 N N . LEU A 1 138 ? -1.847 -0.151 4.052 1.00 89.44 138 LEU A N 1
ATOM 1093 C CA . LEU A 1 138 ? -1.948 -0.251 5.501 1.00 89.44 138 LEU A CA 1
ATOM 1094 C C . LEU A 1 138 ? -1.628 -1.680 5.952 1.00 89.44 138 LEU A C 1
ATOM 1096 O O . LEU A 1 138 ? -2.193 -2.637 5.413 1.00 89.44 138 LEU A O 1
ATOM 1100 N N . ARG A 1 139 ? -0.728 -1.814 6.929 1.00 91.62 139 ARG A N 1
ATOM 1101 C CA . ARG A 1 139 ? -0.309 -3.100 7.508 1.00 91.62 139 ARG A CA 1
ATOM 1102 C C . ARG A 1 139 ? -0.735 -3.252 8.952 1.00 91.62 139 ARG A C 1
ATOM 1104 O O . ARG A 1 139 ? -1.095 -4.357 9.352 1.00 91.62 139 ARG A O 1
ATOM 1111 N N . HIS A 1 140 ? -0.723 -2.163 9.708 1.00 91.75 140 HIS A N 1
ATOM 1112 C CA . HIS A 1 140 ? -1.053 -2.179 11.120 1.00 91.75 140 HIS A CA 1
ATOM 1113 C C . HIS A 1 140 ? -2.144 -1.147 11.397 1.00 91.75 140 HIS A C 1
ATOM 1115 O O . HIS A 1 140 ? -2.030 0.020 11.022 1.00 91.75 140 HIS A O 1
ATOM 1121 N N . LEU A 1 141 ? -3.228 -1.596 12.016 1.00 90.94 141 LEU A N 1
ATOM 1122 C CA . LEU A 1 141 ? -4.344 -0.742 12.390 1.00 90.94 141 LEU A CA 1
ATOM 1123 C C . LEU A 1 141 ? -4.639 -0.936 13.871 1.00 90.94 141 LEU A C 1
ATOM 1125 O O . LEU A 1 141 ? -4.877 -2.056 14.319 1.00 90.94 141 LEU A O 1
ATOM 1129 N N . TYR A 1 142 ? -4.621 0.171 14.597 1.00 89.62 142 TYR A N 1
ATOM 1130 C CA . TYR A 1 142 ? -4.871 0.244 16.023 1.00 89.62 142 TYR A CA 1
ATOM 1131 C C . TYR A 1 142 ? -6.128 1.068 16.220 1.00 89.62 142 TYR A C 1
ATOM 1133 O O . TYR A 1 142 ? -6.195 2.219 15.783 1.00 89.62 142 TYR A O 1
ATOM 1141 N N . VAL A 1 143 ? -7.129 0.458 16.835 1.00 87.69 143 VAL A N 1
ATOM 1142 C CA . VAL A 1 143 ? -8.434 1.062 17.055 1.00 87.69 143 VAL A CA 1
ATOM 1143 C C . VAL A 1 143 ? -8.752 0.959 18.530 1.00 87.69 143 VAL A C 1
ATOM 1145 O O . VAL A 1 143 ? -8.920 -0.140 19.052 1.00 87.69 143 VAL A O 1
ATOM 1148 N N . ASP A 1 144 ? -8.836 2.112 19.173 1.00 85.31 144 ASP A N 1
ATOM 1149 C CA . ASP A 1 144 ? -9.256 2.268 20.556 1.00 85.31 144 ASP A CA 1
ATOM 1150 C C . ASP A 1 144 ? -10.523 3.132 20.576 1.00 85.31 144 ASP A C 1
ATOM 1152 O O . ASP A 1 144 ? -10.479 4.308 20.198 1.00 85.31 144 ASP A O 1
ATOM 1156 N N . GLY A 1 145 ? -11.672 2.531 20.913 1.00 78.62 145 GLY A N 1
ATOM 1157 C CA . GLY A 1 145 ? -12.938 3.268 20.980 1.00 78.62 145 GLY A CA 1
ATOM 1158 C C . GLY A 1 145 ? -14.222 2.435 20.872 1.00 78.62 145 GLY A C 1
ATOM 1159 O O . GLY A 1 145 ? -14.420 1.642 19.948 1.00 78.62 145 GLY A O 1
ATOM 1160 N N . ALA A 1 146 ? -15.169 2.724 21.768 1.00 67.38 146 ALA A N 1
ATOM 1161 C CA . ALA A 1 146 ? -16.395 1.940 21.974 1.00 67.38 146 ALA A CA 1
ATOM 1162 C C . ALA A 1 146 ? -17.415 1.990 20.830 1.00 67.38 146 ALA A C 1
ATOM 1164 O O . ALA A 1 146 ? -18.350 1.192 20.804 1.00 67.38 146 ALA A O 1
ATOM 1165 N N . ARG A 1 147 ? -17.267 2.912 19.876 1.00 83.94 147 ARG A N 1
ATOM 1166 C CA . ARG A 1 147 ? -18.247 3.145 18.801 1.00 83.94 147 ARG A CA 1
ATOM 1167 C C . ARG A 1 147 ? -17.988 2.353 17.523 1.00 83.94 147 ARG A C 1
ATOM 1169 O O . ARG A 1 147 ? -18.760 2.483 16.579 1.00 83.94 147 ARG A O 1
ATOM 1176 N N . ILE A 1 148 ? -16.930 1.550 17.502 1.00 87.94 148 ILE A N 1
ATOM 1177 C CA . ILE A 1 148 ? -16.639 0.642 16.398 1.00 87.94 148 ILE A CA 1
ATOM 1178 C C . ILE A 1 148 ? -17.391 -0.669 16.594 1.00 87.94 148 ILE A C 1
ATOM 1180 O O . ILE A 1 148 ? -17.290 -1.289 17.655 1.00 87.94 148 ILE A O 1
ATOM 1184 N N . THR A 1 149 ? -18.122 -1.086 15.562 1.00 91.19 149 THR A N 1
ATOM 1185 C CA . THR A 1 149 ? -18.964 -2.287 15.573 1.00 91.19 149 THR A CA 1
ATOM 1186 C C . THR A 1 149 ? -18.486 -3.340 14.570 1.00 91.19 149 THR A C 1
ATOM 1188 O O . THR A 1 149 ? -17.545 -3.132 13.795 1.00 91.19 149 THR A O 1
ATOM 1191 N N . ASP A 1 150 ? -19.170 -4.487 14.563 1.00 91.81 150 ASP A N 1
ATOM 1192 C CA . ASP A 1 150 ? -18.972 -5.553 13.578 1.00 91.81 150 ASP A CA 1
ATOM 1193 C C . ASP A 1 150 ? -19.130 -5.063 12.125 1.00 91.81 150 ASP A C 1
ATOM 1195 O O . ASP A 1 150 ? -18.448 -5.565 11.227 1.00 91.81 150 ASP A O 1
ATOM 1199 N N . GLU A 1 151 ? -19.982 -4.060 11.883 1.00 90.12 151 GLU A N 1
ATOM 1200 C CA . GLU A 1 151 ? -20.168 -3.468 10.553 1.00 90.12 151 GLU A CA 1
ATOM 1201 C C . GLU A 1 151 ? -18.943 -2.649 10.129 1.00 90.12 151 GLU A C 1
ATOM 1203 O O . GLU A 1 151 ? -18.442 -2.808 9.010 1.00 90.12 151 GLU A O 1
ATOM 1208 N N . GLY A 1 152 ? -18.388 -1.844 11.040 1.00 88.44 152 GLY A N 1
ATOM 1209 C CA . GLY A 1 152 ? -17.185 -1.054 10.777 1.00 88.44 152 GLY A CA 1
ATOM 1210 C C . GLY A 1 152 ? -15.977 -1.916 10.434 1.00 88.44 152 GLY A C 1
ATOM 1211 O O . GLY A 1 152 ? -15.286 -1.668 9.439 1.00 88.44 152 GLY A O 1
ATOM 1212 N N . ILE A 1 153 ? -15.735 -2.983 11.203 1.00 91.00 153 ILE A N 1
ATOM 1213 C CA . ILE A 1 153 ? -14.602 -3.881 10.935 1.00 91.00 153 ILE A CA 1
ATOM 1214 C C . ILE A 1 153 ? -14.793 -4.729 9.671 1.00 91.00 153 ILE A C 1
ATOM 1216 O O . ILE A 1 153 ? -13.803 -5.160 9.072 1.00 91.00 153 ILE A O 1
ATOM 1220 N N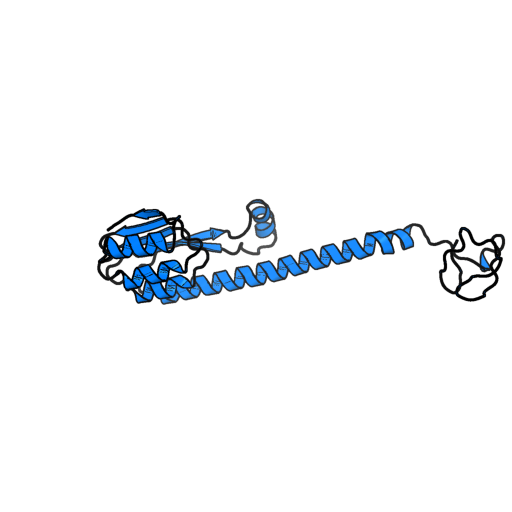 . ALA A 1 154 ? -16.026 -4.931 9.193 1.00 90.56 154 ALA A N 1
ATOM 1221 C CA . ALA A 1 154 ? -16.277 -5.648 7.943 1.00 90.56 154 ALA A CA 1
ATOM 1222 C C . ALA A 1 154 ? -15.662 -4.923 6.732 1.00 90.56 154 ALA A C 1
ATOM 1224 O O . ALA A 1 154 ? -15.207 -5.568 5.777 1.00 90.56 154 ALA A O 1
ATOM 1225 N N . HIS A 1 155 ? -15.558 -3.590 6.775 1.00 88.94 155 HIS A N 1
ATOM 1226 C CA . HIS A 1 155 ? -14.894 -2.801 5.734 1.00 88.94 155 HIS A CA 1
ATOM 1227 C C . HIS A 1 155 ? -13.390 -3.092 5.622 1.00 88.94 155 HIS A C 1
ATOM 1229 O O . HIS A 1 155 ? -12.836 -3.034 4.517 1.00 88.94 155 HIS A O 1
ATOM 1235 N N . LEU A 1 156 ? -12.742 -3.504 6.718 1.00 89.25 156 LEU A N 1
ATOM 1236 C CA . LEU A 1 156 ? -11.311 -3.829 6.756 1.00 89.25 156 LEU A CA 1
ATOM 1237 C C . LEU A 1 156 ? -10.955 -5.059 5.907 1.00 89.25 156 LEU A C 1
ATOM 1239 O O . LEU A 1 156 ? -9.799 -5.231 5.523 1.00 89.25 156 LEU A O 1
ATOM 1243 N N . SER A 1 157 ? -11.940 -5.871 5.509 1.00 88.81 157 SER A N 1
ATOM 1244 C CA . SER A 1 157 ? -11.754 -6.976 4.556 1.00 88.81 157 SER A CA 1
A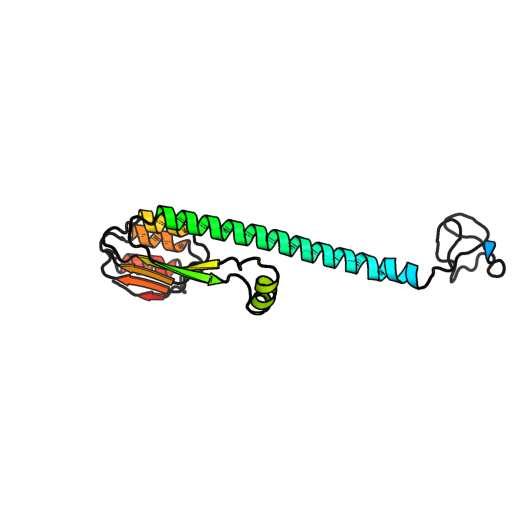TOM 1245 C C . SER A 1 157 ? -11.160 -6.532 3.208 1.00 88.81 157 SER A C 1
ATOM 1247 O O . SER A 1 157 ? -10.457 -7.303 2.548 1.00 88.81 157 SER A O 1
ATOM 1249 N N . LYS A 1 158 ? -11.377 -5.270 2.804 1.00 89.56 158 LYS A N 1
ATOM 1250 C CA . LYS A 1 158 ? -10.827 -4.689 1.566 1.00 89.56 158 LYS A CA 1
ATOM 1251 C C . LYS A 1 158 ? -9.324 -4.396 1.658 1.00 89.56 158 LYS A C 1
ATOM 1253 O O . LYS A 1 158 ? -8.656 -4.294 0.623 1.00 89.56 158 LYS A O 1
ATOM 1258 N N . LEU A 1 159 ? -8.772 -4.290 2.867 1.00 90.81 159 LEU A N 1
ATOM 1259 C CA . LEU A 1 159 ? -7.366 -3.972 3.111 1.00 90.81 159 LEU A CA 1
ATOM 1260 C C . LEU A 1 159 ? -6.491 -5.216 2.952 1.00 90.81 159 LEU A C 1
ATOM 1262 O O . LEU A 1 159 ? -6.126 -5.902 3.904 1.00 90.81 159 LEU A O 1
ATOM 1266 N N . ARG A 1 160 ? -6.123 -5.510 1.701 1.00 88.69 160 ARG A N 1
ATOM 1267 C CA . ARG A 1 160 ? -5.410 -6.748 1.345 1.00 88.69 160 ARG A CA 1
ATOM 1268 C C . ARG A 1 160 ? -4.016 -6.890 1.962 1.00 88.69 160 ARG A C 1
ATOM 1270 O O . ARG A 1 160 ? -3.512 -8.011 2.040 1.00 88.69 160 ARG A O 1
ATOM 1277 N N . ARG A 1 161 ? -3.402 -5.782 2.373 1.00 90.12 161 ARG A N 1
ATOM 1278 C CA . ARG A 1 161 ? -2.066 -5.737 2.982 1.00 90.12 161 ARG A CA 1
ATOM 1279 C C . ARG A 1 161 ? -2.092 -5.617 4.506 1.00 90.12 161 ARG A C 1
ATOM 1281 O O . ARG A 1 161 ? -1.024 -5.592 5.096 1.00 90.12 161 ARG A O 1
ATOM 1288 N N . LEU A 1 162 ? -3.276 -5.600 5.127 1.00 92.62 162 LEU A N 1
ATOM 1289 C CA . LEU A 1 162 ? -3.390 -5.523 6.579 1.00 92.62 162 LEU A CA 1
ATOM 1290 C C . LEU A 1 162 ? -2.898 -6.828 7.215 1.00 92.62 162 LEU A C 1
ATOM 1292 O O . LEU A 1 162 ? -3.420 -7.901 6.900 1.00 92.62 162 LEU A O 1
ATOM 1296 N N . GLU A 1 163 ? -1.898 -6.720 8.080 1.00 93.69 163 GLU A N 1
ATOM 1297 C CA . GLU A 1 163 ? -1.229 -7.825 8.772 1.00 93.69 163 GLU A CA 1
ATOM 1298 C C . GLU A 1 163 ? -1.675 -7.911 10.235 1.00 93.69 163 GLU A C 1
ATOM 1300 O O . GLU A 1 163 ? -1.905 -9.012 10.737 1.00 93.69 163 GLU A O 1
ATOM 1305 N N . THR A 1 164 ? -1.861 -6.760 10.889 1.00 93.44 164 THR A N 1
ATOM 1306 C CA . THR A 1 164 ? -2.209 -6.658 12.312 1.00 93.44 164 THR A CA 1
ATOM 1307 C C . THR A 1 164 ? -3.383 -5.706 12.519 1.00 93.44 164 THR A C 1
ATOM 1309 O O . THR A 1 164 ? -3.374 -4.587 12.003 1.00 93.44 164 THR A O 1
ATOM 1312 N N . LEU A 1 165 ? -4.365 -6.142 13.306 1.00 93.19 165 LEU A N 1
ATOM 1313 C CA . LEU A 1 165 ? -5.499 -5.347 13.767 1.00 93.19 165 LEU A CA 1
ATOM 1314 C C . LEU A 1 165 ? -5.601 -5.445 15.292 1.00 93.19 165 LEU A C 1
ATOM 1316 O O . LEU A 1 165 ? -5.830 -6.537 15.814 1.00 93.19 165 LEU A O 1
ATOM 1320 N N . TRP A 1 166 ? -5.433 -4.323 15.989 1.00 92.00 166 TRP A N 1
ATOM 1321 C CA . TRP A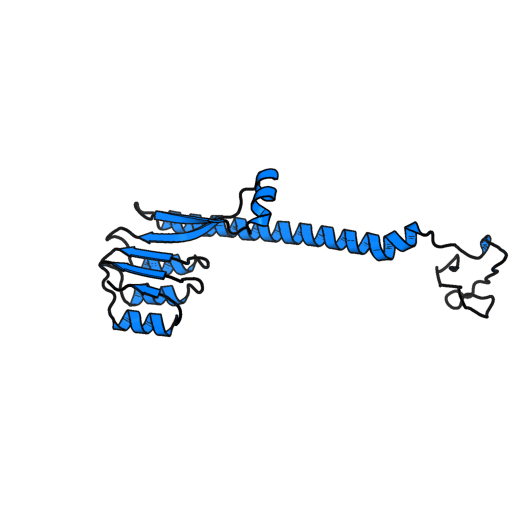 1 166 ? -5.679 -4.201 17.429 1.00 92.00 166 TRP A CA 1
ATOM 1322 C C . TRP A 1 166 ? -7.000 -3.485 17.648 1.00 92.00 166 TRP A C 1
ATOM 1324 O O . TRP A 1 166 ? -7.185 -2.368 17.168 1.00 92.00 166 TRP A O 1
ATOM 1334 N N . LEU A 1 167 ? -7.909 -4.163 18.338 1.00 90.25 167 LEU A N 1
ATOM 1335 C CA . LEU A 1 167 ? -9.192 -3.636 18.771 1.00 90.25 167 LEU A CA 1
ATOM 1336 C C . LEU A 1 167 ? -9.112 -3.526 20.291 1.00 90.25 167 LEU A C 1
ATOM 1338 O O . LEU A 1 167 ? -8.906 -4.534 20.948 1.00 90.25 167 LEU A O 1
ATOM 1342 N N . SER A 1 168 ? -9.228 -2.323 20.836 1.00 88.69 168 SER A N 1
ATOM 1343 C CA . SER A 1 168 ? -9.263 -2.059 22.275 1.00 88.69 168 SER A CA 1
ATOM 1344 C C . SER A 1 168 ? -10.531 -1.284 22.590 1.00 88.69 168 SER A C 1
ATOM 1346 O O . SER A 1 168 ? -10.886 -0.349 21.870 1.00 88.69 168 SER A O 1
ATOM 1348 N N . GLY A 1 169 ? -11.262 -1.716 23.620 1.00 85.94 169 GLY A N 1
ATOM 1349 C CA . GLY A 1 169 ? -12.453 -1.006 24.082 1.00 85.94 169 GLY A CA 1
ATOM 1350 C C . GLY A 1 169 ? -13.498 -0.783 22.986 1.00 85.94 169 GLY A C 1
ATOM 1351 O O . GLY A 1 169 ? -14.131 0.262 22.986 1.00 85.94 169 GLY A O 1
ATOM 1352 N N . THR A 1 170 ? -13.651 -1.719 22.039 1.00 88.94 170 THR A N 1
ATOM 1353 C CA . THR A 1 170 ? -14.610 -1.624 20.915 1.00 88.94 170 THR A CA 1
ATOM 1354 C C . THR A 1 170 ? -15.890 -2.423 21.179 1.00 88.94 170 THR A C 1
ATOM 1356 O O . THR A 1 170 ? -15.895 -3.332 22.006 1.00 88.94 170 THR A O 1
ATOM 1359 N N . SER A 1 171 ? -16.966 -2.141 20.435 1.00 90.38 171 SER A N 1
ATOM 1360 C CA . SER A 1 171 ? -18.222 -2.918 20.465 1.00 90.38 171 SER A CA 1
ATOM 1361 C C . SER A 1 171 ? -18.222 -4.092 19.471 1.00 90.38 171 SER A C 1
ATOM 1363 O O . SER A 1 171 ? -19.279 -4.567 19.051 1.00 90.38 171 SER A O 1
ATOM 1365 N N . VAL A 1 172 ? -17.039 -4.555 19.061 1.00 91.62 172 VAL A N 1
ATOM 1366 C CA . VAL A 1 172 ? -16.873 -5.692 18.151 1.00 91.62 172 VAL A CA 1
ATOM 1367 C C . VAL A 1 172 ? -17.124 -6.998 18.898 1.00 91.62 172 VAL A C 1
ATOM 1369 O O . VAL A 1 172 ? -16.538 -7.260 19.948 1.00 91.62 172 VAL A O 1
ATOM 1372 N N . THR A 1 173 ? -17.953 -7.867 18.330 1.00 92.25 173 THR A N 1
ATOM 1373 C CA . THR A 1 173 ? -18.260 -9.168 18.917 1.00 92.25 173 THR A CA 1
ATOM 1374 C C . THR A 1 173 ? -17.278 -10.250 18.447 1.00 92.25 173 THR A C 1
ATOM 1376 O O . THR A 1 173 ? -16.704 -10.173 17.352 1.00 92.25 173 THR A O 1
ATOM 1379 N N . PRO A 1 174 ? -17.133 -11.356 19.202 1.00 91.06 174 PRO A N 1
ATOM 1380 C CA . PRO A 1 174 ? -16.387 -12.525 18.734 1.00 91.06 174 PRO A CA 1
ATOM 1381 C C . PRO A 1 174 ? -16.900 -13.091 17.394 1.00 91.06 174 PRO A C 1
ATOM 1383 O O . PRO A 1 174 ? -16.131 -13.677 16.627 1.00 91.06 174 PRO A O 1
ATOM 1386 N N . ALA A 1 175 ? -18.191 -12.911 17.082 1.00 91.38 175 ALA A N 1
ATOM 1387 C CA . ALA A 1 175 ? -18.775 -13.327 15.808 1.00 91.38 175 ALA A CA 1
ATOM 1388 C C . ALA A 1 175 ? -18.303 -12.4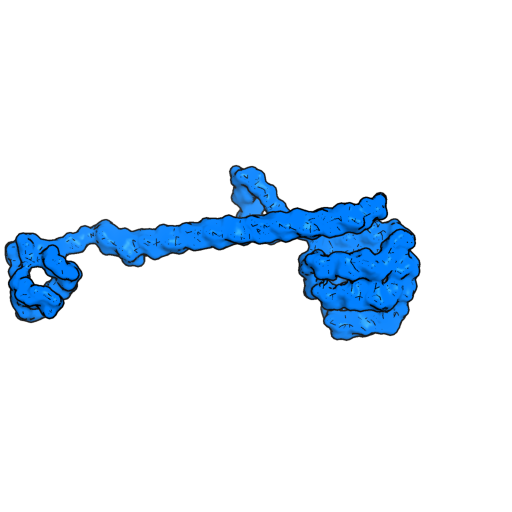39 14.642 1.00 91.38 175 ALA A C 1
ATOM 1390 O O . ALA A 1 175 ? -17.963 -12.965 13.573 1.00 91.38 175 ALA A O 1
ATOM 1391 N N . GLY A 1 176 ? -18.201 -11.124 14.860 1.00 90.31 176 GLY A N 1
ATOM 1392 C CA . GLY A 1 176 ? -17.600 -10.182 13.914 1.00 90.31 176 GLY A CA 1
ATOM 1393 C C . GLY A 1 176 ? -16.142 -10.522 13.612 1.00 90.31 176 GLY A C 1
ATOM 1394 O O . GLY A 1 176 ? -15.767 -10.675 12.446 1.00 90.31 176 GLY A O 1
ATOM 1395 N N . ILE A 1 177 ? -15.339 -10.783 14.651 1.00 91.31 177 ILE A N 1
ATOM 1396 C CA . ILE A 1 177 ? -13.931 -11.205 14.511 1.00 91.31 177 ILE A CA 1
ATOM 1397 C C . ILE A 1 177 ? -13.818 -12.488 13.683 1.00 91.31 177 ILE A C 1
ATOM 1399 O O . ILE A 1 177 ? -12.999 -12.571 12.765 1.00 91.31 177 ILE A O 1
ATOM 1403 N N . LYS A 1 178 ? -14.661 -13.491 13.955 1.00 91.25 178 LYS A N 1
ATOM 1404 C CA . LYS A 1 178 ? -14.671 -14.756 13.202 1.00 91.25 178 LYS A CA 1
ATOM 1405 C C . LYS A 1 178 ? -15.012 -14.540 11.728 1.00 91.25 178 LYS A C 1
ATOM 1407 O O . LYS A 1 178 ? -14.434 -15.195 10.859 1.00 91.25 178 LYS A O 1
ATOM 1412 N N . THR A 1 179 ? -15.932 -13.626 11.437 1.00 92.25 179 THR A N 1
ATOM 1413 C CA . THR A 1 179 ? -16.311 -13.265 10.065 1.00 92.25 179 THR A CA 1
ATOM 1414 C C . THR A 1 179 ? -15.155 -12.583 9.337 1.00 92.25 179 THR A C 1
ATOM 1416 O O . THR A 1 179 ? -14.804 -12.991 8.227 1.00 92.25 179 THR A O 1
ATOM 1419 N N . LEU A 1 180 ? -14.493 -11.621 9.983 1.00 90.44 180 LEU A N 1
ATOM 1420 C CA . LEU A 1 180 ? -13.321 -10.949 9.423 1.00 90.44 180 LEU A CA 1
ATOM 1421 C C . LEU A 1 180 ? -12.148 -11.918 9.218 1.00 90.44 180 LEU A C 1
ATOM 1423 O O . LEU A 1 180 ? -11.511 -11.894 8.167 1.00 90.44 180 LEU A O 1
ATOM 1427 N N . SER A 1 181 ? -11.906 -12.820 10.169 1.00 90.75 181 SER A N 1
ATOM 1428 C CA . SER A 1 181 ? -10.876 -13.860 10.070 1.00 90.75 181 SER A CA 1
ATOM 1429 C C . SER A 1 181 ? -11.122 -14.803 8.886 1.00 90.75 181 SER A C 1
ATOM 1431 O O . SER A 1 181 ? -10.193 -15.105 8.140 1.00 90.75 181 SER A O 1
ATOM 1433 N N . LYS A 1 182 ? -12.379 -15.193 8.623 1.00 90.75 182 LYS A N 1
ATOM 1434 C CA . LYS A 1 182 ? -12.732 -15.967 7.418 1.00 90.75 182 LYS A CA 1
ATOM 1435 C C . LYS A 1 182 ? -12.462 -15.195 6.127 1.00 90.75 182 LYS A C 1
ATOM 1437 O O . LYS A 1 182 ? -11.970 -15.775 5.164 1.00 90.75 182 LYS A O 1
ATOM 1442 N N . ALA A 1 183 ? -12.776 -13.900 6.098 1.00 89.94 183 ALA A N 1
ATOM 1443 C CA . ALA A 1 183 ? -12.507 -13.052 4.937 1.00 89.94 183 ALA A CA 1
ATOM 1444 C C . ALA A 1 183 ? -11.000 -12.798 4.728 1.00 89.94 183 ALA A C 1
ATOM 1446 O O . ALA A 1 183 ? -10.551 -12.564 3.603 1.00 89.94 183 ALA A O 1
ATOM 1447 N N . ARG A 1 184 ? -10.211 -12.828 5.808 1.00 90.44 184 ARG A N 1
ATOM 1448 C CA . ARG A 1 184 ? -8.776 -12.515 5.838 1.00 90.44 184 ARG A CA 1
ATOM 1449 C C . ARG A 1 184 ? -8.007 -13.558 6.669 1.00 90.44 184 ARG A C 1
ATOM 1451 O O . ARG A 1 184 ? -7.535 -13.231 7.757 1.00 90.44 184 ARG A O 1
ATOM 1458 N N . PRO A 1 185 ? -7.780 -14.776 6.142 1.00 85.62 185 PRO A N 1
ATOM 1459 C CA . PRO A 1 185 ? -7.208 -15.894 6.908 1.00 85.62 185 PRO A CA 1
ATOM 1460 C C . PRO A 1 185 ? -5.736 -15.736 7.352 1.00 85.62 185 PRO A C 1
ATOM 1462 O O . PRO A 1 185 ? -5.184 -16.649 7.950 1.00 85.62 185 PRO A O 1
ATOM 1465 N N . GLY A 1 186 ? -5.090 -14.593 7.099 1.00 87.56 186 GLY A N 1
ATOM 1466 C CA . GLY A 1 186 ? -3.739 -14.271 7.588 1.00 87.56 186 GLY A CA 1
ATOM 1467 C C . GLY A 1 186 ? -3.662 -13.005 8.448 1.00 87.56 186 GLY A C 1
ATOM 1468 O O . GLY A 1 186 ? -2.565 -12.595 8.819 1.00 87.56 186 GLY A O 1
ATOM 1469 N N . LEU A 1 187 ? -4.798 -12.359 8.730 1.00 91.81 187 LEU A N 1
ATOM 1470 C CA . LEU A 1 187 ? -4.848 -11.155 9.554 1.00 91.81 187 LEU A CA 1
ATOM 1471 C C . LEU A 1 187 ? -4.739 -11.536 11.034 1.00 91.81 187 LEU A C 1
ATOM 1473 O O . LEU A 1 187 ? -5.562 -12.297 11.544 1.00 91.81 187 LEU A O 1
ATOM 1477 N N . LYS A 1 188 ? -3.749 -10.979 11.733 1.00 93.50 188 LYS A N 1
ATOM 1478 C CA . LYS A 1 188 ? -3.613 -11.123 13.184 1.00 93.50 188 LYS A CA 1
ATOM 1479 C C . LYS A 1 188 ? -4.548 -10.130 13.864 1.00 93.50 188 LYS A C 1
ATOM 1481 O O . LYS A 1 188 ? -4.282 -8.930 13.849 1.00 93.50 188 LYS A O 1
ATOM 1486 N N . ILE A 1 189 ? -5.643 -10.633 14.424 1.00 93.12 189 ILE A N 1
ATOM 1487 C CA . ILE A 1 189 ? -6.635 -9.827 15.142 1.00 93.12 189 ILE A CA 1
ATOM 1488 C C . ILE A 1 189 ? -6.410 -10.015 16.639 1.00 93.12 189 ILE A C 1
ATOM 1490 O O . ILE A 1 189 ? -6.371 -11.146 17.120 1.00 93.12 189 ILE A O 1
ATOM 1494 N N . TYR A 1 190 ? -6.275 -8.908 17.356 1.00 90.50 190 TYR A N 1
ATOM 1495 C CA . TYR A 1 190 ? -6.202 -8.870 18.809 1.00 90.50 190 TYR A CA 1
ATOM 1496 C C . TYR A 1 190 ? -7.508 -8.245 19.294 1.00 90.50 190 TYR A C 1
ATOM 1498 O O . TYR A 1 190 ? -7.899 -7.185 18.800 1.00 90.50 190 TYR A O 1
ATOM 1506 N N . GLY A 1 191 ? -8.227 -8.996 20.127 1.00 80.38 191 GLY A N 1
ATOM 1507 C CA . GLY A 1 191 ? -9.610 -8.702 20.494 1.00 80.38 191 GLY A CA 1
ATOM 1508 C C . GLY A 1 191 ? -9.756 -7.576 21.526 1.00 80.38 191 GLY A C 1
ATOM 1509 O O . GLY A 1 191 ? -8.758 -7.236 22.162 1.00 80.38 191 GLY A O 1
ATOM 1510 N N . PRO A 1 192 ? -10.988 -7.046 21.657 1.00 67.81 192 PRO A N 1
ATOM 1511 C CA . PRO A 1 192 ? -11.355 -5.970 22.579 1.00 67.81 192 PRO A CA 1
ATOM 1512 C C . PRO A 1 192 ? -11.259 -6.343 24.058 1.00 67.81 192 PRO A C 1
ATOM 1514 O O . PRO A 1 192 ? -11.311 -7.554 24.383 1.00 67.81 192 PRO A O 1
#